Protein AF-A0AA44WJI8-F1 (afdb_monomer_lite)

pLDDT: mean 73.64, std 19.75, range [34.81, 94.0]

Sequence (256 aa):
MGLDDLLGGPYEAASPGTLSLASDDDDANEEEDEEEDSNARPTRATPTKCPMCDLAVDEDLLRTFSKGRPLSISQQIKFCRLHNAKTARATWLAKGYPDIDWEALPSRFAAHDGALRRIVHGDASHYRSVLAGRVSDGRERTLRATERSLAPGYYGPRGLRVMSEHLISRFASALRRRAVEDELVAARGSAVFVSTVLVPELASRLIMEDLAVGADEAHRVLEESVPIGDLLHEEIGDVVVDVGEADDDSDDNVLT

Organism: Verticillium dahliae (NCBI:txid27337)

Secondary structure (DSSP, 8-state):
---------------------------------------------PPPB-TTT--B--HHHHHHHHTTSPPPHHHHHHHHHHHHHHHHHHHHHHHTPPP--TTTHHHHHHHHHHHHHHHHTT---HHHHHHHHHHHT---S-TTTTGGGGS-GGGHHHHHHHHHHHHHHHHHHHHHHHHHH-HHHHHH-HHHHIIIIIHHHHHHHHHHHHHT--HHHHHHHHHHTHHHHHHHS-----------------------

Radius of gyration: 33.34 Å; chains: 1; bounding box: 121×54×89 Å

Foldseek 3Di:
DDDDDDDDDDDDDDYDDDDDDDDDDDDDDDDDDPDPPPPPPPPPPDFDAQPPPRDGFDPVLVCVQCVPHDADPVSSVVSVLVRLLVVLVVVCVVVVFDDDDPVCVLVLLVVCLVVLLVVLVPDDDPLVVVLVVVVVVVPDPPCPPCLLQLALFQQEPVLLVVQLVSCCVSCVVSLVVCCVVPPSCVVPHSSCCCSRPVSNVSSLVVQCVRVVDDSVVSNVNRRVRHSSNNSNNPPPPPPPPPPPDDPPPPPDDDDD

Structure (mmCIF, N/CA/C/O backbone):
data_AF-A0AA44WJI8-F1
#
_entry.id   AF-A0AA44WJI8-F1
#
loop_
_atom_site.group_PDB
_atom_site.id
_atom_site.type_symbol
_atom_site.label_atom_id
_atom_site.label_alt_id
_atom_site.label_comp_id
_atom_site.label_asym_id
_atom_site.label_entity_id
_atom_site.label_seq_id
_atom_site.pdbx_PDB_ins_code
_atom_site.Cartn_x
_atom_site.Cartn_y
_atom_site.Cartn_z
_atom_site.occupancy
_atom_site.B_iso_or_equiv
_atom_site.auth_seq_id
_atom_site.auth_comp_id
_atom_site.auth_asym_id
_atom_site.auth_atom_id
_atom_site.pdbx_PDB_model_num
ATOM 1 N N . MET A 1 1 ? -42.948 29.291 -38.916 1.00 41.91 1 MET A N 1
ATOM 2 C CA . MET A 1 1 ? -43.757 28.357 -38.104 1.00 41.91 1 MET A CA 1
ATOM 3 C C . MET A 1 1 ? -42.808 27.692 -37.119 1.00 41.91 1 MET A C 1
ATOM 5 O O . MET A 1 1 ? -41.916 27.009 -37.588 1.00 41.91 1 MET A O 1
ATOM 9 N N . GLY A 1 2 ? -42.855 27.874 -35.809 1.00 42.88 2 GLY A N 1
ATOM 10 C CA . GLY A 1 2 ? -43.477 28.899 -34.979 1.00 42.88 2 GLY A CA 1
ATOM 11 C C . GLY A 1 2 ? -42.399 29.419 -34.023 1.00 42.88 2 GLY A C 1
ATOM 12 O O . GLY A 1 2 ? -41.517 28.665 -33.616 1.00 42.88 2 GLY A O 1
ATOM 13 N N . LEU A 1 3 ? -42.445 30.722 -33.789 1.00 37.97 3 LEU A N 1
ATOM 14 C CA . LEU A 1 3 ? -41.696 31.438 -32.772 1.00 37.97 3 LEU A CA 1
ATOM 15 C C . LEU A 1 3 ? -42.549 31.495 -31.495 1.00 37.97 3 LEU A C 1
ATOM 17 O O . LEU A 1 3 ? -43.764 31.298 -31.570 1.00 37.97 3 LEU A O 1
ATOM 21 N N . ASP A 1 4 ? -41.877 31.865 -30.408 1.00 40.06 4 ASP A N 1
ATOM 22 C CA . ASP A 1 4 ? -42.421 32.584 -29.255 1.00 40.06 4 ASP A CA 1
ATOM 23 C C . ASP A 1 4 ? -43.098 31.746 -28.148 1.00 40.06 4 ASP A C 1
ATOM 25 O O . ASP A 1 4 ? -43.794 30.777 -28.425 1.00 40.06 4 ASP A O 1
ATOM 29 N N . ASP A 1 5 ? -43.014 32.049 -26.851 1.00 41.81 5 ASP A N 1
ATOM 30 C CA . ASP A 1 5 ? -42.286 33.037 -26.039 1.00 41.81 5 ASP A CA 1
ATOM 31 C C . ASP A 1 5 ? -42.866 32.896 -24.596 1.00 41.81 5 ASP A C 1
ATOM 33 O O . ASP A 1 5 ? -43.862 32.196 -24.391 1.00 41.81 5 ASP A O 1
ATOM 37 N N . LEU A 1 6 ? -42.286 33.620 -23.633 1.00 45.72 6 LEU A N 1
ATOM 38 C CA . LEU A 1 6 ? -42.907 34.105 -22.380 1.00 45.72 6 LEU A CA 1
ATOM 39 C C . LEU A 1 6 ? -43.037 33.124 -21.194 1.00 45.72 6 LEU A C 1
ATOM 41 O O . LEU A 1 6 ? -43.803 32.169 -21.205 1.00 45.72 6 LEU A O 1
ATOM 45 N N . LEU A 1 7 ? -42.199 33.257 -20.157 1.00 41.84 7 LEU A N 1
ATOM 46 C CA . LEU A 1 7 ? -42.159 34.289 -19.093 1.00 41.84 7 LEU A CA 1
ATOM 47 C C . LEU A 1 7 ? -43.036 33.930 -17.886 1.00 41.84 7 LEU A C 1
ATOM 49 O O . LEU A 1 7 ? -44.235 33.691 -17.988 1.00 41.84 7 LEU A O 1
ATOM 53 N N . GLY A 1 8 ? -42.389 33.957 -16.719 1.00 35.28 8 GLY A N 1
ATOM 54 C CA . GLY A 1 8 ? -43.034 33.903 -15.417 1.00 35.28 8 GLY A CA 1
ATOM 55 C C . GLY A 1 8 ? -43.805 35.179 -15.075 1.00 35.28 8 GLY A C 1
ATOM 56 O O . GLY A 1 8 ? -43.590 36.246 -15.646 1.00 35.28 8 GLY A O 1
ATOM 57 N N . GLY A 1 9 ? -44.688 35.049 -14.091 1.00 38.09 9 GLY A N 1
ATOM 58 C CA . GLY A 1 9 ? -45.479 36.134 -13.520 1.00 38.09 9 GLY A CA 1
ATOM 59 C C . GLY A 1 9 ? -46.490 35.597 -12.502 1.00 38.09 9 GLY A C 1
ATOM 60 O O . GLY A 1 9 ? -46.817 34.417 -12.563 1.00 38.09 9 GLY A O 1
ATOM 61 N N . PRO A 1 10 ? -46.923 36.410 -11.528 1.00 48.41 10 PRO A N 1
ATOM 62 C CA . PRO A 1 10 ? -46.927 36.036 -10.113 1.00 48.41 10 PRO A CA 1
ATOM 63 C C . PRO A 1 10 ? -48.314 35.669 -9.567 1.00 48.41 10 PRO A C 1
ATOM 65 O O . PRO A 1 10 ? -49.335 36.090 -10.107 1.00 48.41 10 PRO A O 1
ATOM 68 N N . TYR A 1 11 ? -48.346 34.933 -8.450 1.00 42.09 11 TYR A N 1
ATOM 69 C CA . TYR A 1 11 ? -49.555 34.762 -7.645 1.00 42.09 11 TYR A CA 1
ATOM 70 C C . TYR A 1 11 ? -49.491 35.701 -6.429 1.00 42.09 11 TYR A C 1
ATOM 72 O O . TYR A 1 11 ? -48.715 35.501 -5.502 1.00 42.09 11 TYR A O 1
ATOM 80 N N . GLU A 1 12 ? -50.311 36.747 -6.444 1.00 39.09 12 GLU A N 1
ATOM 81 C CA . GLU A 1 12 ? -50.662 37.550 -5.271 1.00 39.09 12 GLU A CA 1
ATOM 82 C C . GLU A 1 12 ? -52.108 38.038 -5.417 1.00 39.09 12 GLU A C 1
ATOM 84 O O . GLU A 1 12 ? -52.486 38.520 -6.483 1.00 39.09 12 GLU A O 1
ATOM 89 N N . ALA A 1 13 ? -52.869 37.889 -4.324 1.00 40.56 13 ALA A N 1
ATOM 90 C CA . ALA A 1 13 ? -54.104 38.577 -3.895 1.00 40.56 13 ALA A CA 1
ATOM 91 C C . ALA A 1 13 ? -55.013 37.535 -3.201 1.00 40.56 13 ALA A C 1
ATOM 93 O O . ALA A 1 13 ? -55.536 36.637 -3.849 1.00 40.56 13 ALA A O 1
ATOM 94 N N . ALA A 1 14 ? -55.046 37.424 -1.870 1.00 35.78 14 ALA A N 1
ATOM 95 C CA . ALA A 1 14 ? -55.605 38.337 -0.862 1.00 35.78 14 ALA A CA 1
ATOM 96 C C . ALA A 1 14 ? -57.152 38.346 -0.779 1.00 35.78 14 ALA A C 1
ATOM 98 O O . ALA A 1 14 ? -57.812 38.985 -1.592 1.00 35.78 14 ALA A O 1
ATOM 99 N N . SER A 1 15 ? -57.641 37.761 0.334 1.00 45.16 15 SER A N 1
ATOM 100 C CA . SER A 1 15 ? -58.778 38.203 1.184 1.00 45.16 15 SER A CA 1
ATOM 101 C C . SER A 1 15 ? -60.226 38.016 0.673 1.00 45.16 15 SER A C 1
ATOM 103 O O . SER A 1 15 ? -60.412 37.852 -0.528 1.00 45.16 15 SER A O 1
ATOM 105 N N . PRO A 1 16 ? -61.291 38.160 1.513 1.00 50.56 16 PRO A N 1
ATOM 106 C CA . PRO A 1 16 ? -61.409 38.174 2.995 1.00 50.56 16 PRO A CA 1
ATOM 107 C C . PRO A 1 16 ? -62.629 37.391 3.584 1.00 50.56 16 PRO A C 1
ATOM 109 O O . PRO A 1 16 ? -63.554 37.021 2.871 1.00 50.56 16 PRO A O 1
ATOM 112 N N . GLY A 1 17 ? -62.698 37.321 4.927 1.00 34.81 17 GLY A N 1
ATOM 113 C CA . GLY A 1 17 ? -63.952 37.287 5.722 1.00 34.81 17 GLY A CA 1
ATOM 114 C C . GLY A 1 17 ? -64.480 35.887 6.086 1.00 34.81 17 GLY A C 1
ATOM 115 O O . GLY A 1 17 ? -64.316 34.961 5.313 1.00 34.81 17 GLY A O 1
ATOM 116 N N . THR A 1 18 ? -65.105 35.611 7.236 1.00 45.50 18 THR A N 1
ATOM 117 C CA . THR A 1 18 ? -65.735 36.440 8.282 1.00 45.50 18 THR A CA 1
ATOM 118 C C . THR A 1 18 ? -65.898 35.643 9.594 1.00 45.50 18 THR A C 1
ATOM 120 O O . THR A 1 18 ? -65.919 34.417 9.591 1.00 45.50 18 THR A O 1
ATOM 123 N N . LEU A 1 19 ? -66.040 36.392 10.692 1.00 41.69 19 LEU A N 1
ATOM 124 C CA . LEU A 1 19 ? -66.260 36.036 12.106 1.00 41.69 19 LEU A CA 1
ATOM 125 C C . LEU A 1 19 ? -67.599 35.331 12.433 1.00 41.69 19 LEU A C 1
ATOM 127 O O . LEU A 1 19 ? -68.602 35.664 11.810 1.00 41.69 19 LEU A O 1
ATOM 131 N N . SER A 1 20 ? -67.623 34.511 13.503 1.00 40.47 20 SER A N 1
ATOM 132 C CA . SER A 1 20 ? -68.633 34.463 14.607 1.00 40.47 20 SER A CA 1
ATOM 133 C C . SER A 1 20 ? -68.201 33.367 15.614 1.00 40.47 20 SER A C 1
ATOM 135 O O . SER A 1 20 ? -67.966 32.247 15.181 1.00 40.47 20 SER A O 1
ATOM 137 N N . LEU A 1 21 ? -67.789 33.606 16.869 1.00 39.75 21 LEU A N 1
ATOM 138 C CA . LEU A 1 21 ? -68.484 33.987 18.121 1.00 39.75 21 LEU A CA 1
ATOM 139 C C . LEU A 1 21 ? -69.555 33.008 18.670 1.00 39.75 21 LEU A C 1
ATOM 141 O O . LEU A 1 21 ? -70.688 33.017 18.205 1.00 39.75 21 LEU A O 1
ATOM 145 N N . ALA A 1 22 ? -69.126 32.307 19.739 1.00 43.12 22 ALA A N 1
ATOM 146 C CA . ALA A 1 22 ? -69.789 31.917 21.001 1.00 43.12 22 ALA A CA 1
ATOM 147 C C . ALA A 1 22 ? -70.963 30.916 21.015 1.00 43.12 22 ALA A C 1
ATOM 149 O O . ALA A 1 22 ? -71.994 31.164 20.401 1.00 43.12 22 ALA A O 1
ATOM 150 N N . SER A 1 23 ? -70.869 29.868 21.850 1.00 42.94 23 SER A N 1
ATOM 151 C CA . SER A 1 23 ? -71.606 29.731 23.134 1.00 42.94 23 SER A CA 1
ATOM 152 C C . SER A 1 23 ? -71.146 28.488 23.921 1.00 42.94 23 SER A C 1
ATOM 154 O O . SER A 1 23 ? -70.809 27.469 23.323 1.00 42.94 23 SER A O 1
ATOM 156 N N . ASP A 1 24 ? -71.107 28.644 25.245 1.00 45.19 24 ASP A N 1
ATOM 157 C CA . ASP A 1 24 ? -70.882 27.648 26.302 1.00 45.19 24 ASP A CA 1
ATOM 158 C C . ASP A 1 24 ? -72.022 26.613 26.410 1.00 45.19 24 ASP A C 1
ATOM 160 O O . ASP A 1 24 ? -73.144 26.925 26.021 1.00 45.19 24 ASP A O 1
ATOM 164 N N . ASP A 1 25 ? -71.738 25.421 26.955 1.00 45.25 25 ASP A N 1
ATOM 165 C CA . ASP A 1 25 ? -72.498 24.799 28.063 1.00 45.25 25 ASP A CA 1
ATOM 166 C C . ASP A 1 25 ? -71.886 23.438 28.481 1.00 45.25 25 ASP A C 1
ATOM 168 O O . ASP A 1 25 ? -71.414 22.654 27.654 1.00 45.25 25 ASP A O 1
ATOM 172 N N . ASP A 1 26 ? -71.877 23.224 29.798 1.00 45.09 26 ASP A N 1
ATOM 173 C CA . ASP A 1 26 ? -71.344 22.105 30.586 1.00 45.09 26 ASP A CA 1
ATOM 174 C C . ASP A 1 26 ? -71.957 20.722 30.269 1.00 45.09 26 ASP A C 1
ATOM 176 O O . ASP A 1 26 ? -73.164 20.625 30.067 1.00 45.09 26 ASP A O 1
ATOM 180 N N . ASP A 1 27 ? -71.170 19.640 30.385 1.00 42.38 27 ASP A N 1
ATOM 181 C CA . ASP A 1 27 ? -71.578 18.471 31.191 1.00 42.38 27 ASP A CA 1
ATOM 182 C C . ASP A 1 27 ? -70.380 17.568 31.540 1.00 42.38 27 ASP A C 1
ATOM 184 O O . ASP A 1 27 ? -69.521 17.274 30.704 1.00 42.38 27 ASP A O 1
ATOM 188 N N . ALA A 1 28 ? -70.328 17.140 32.797 1.00 47.41 28 ALA A N 1
ATOM 189 C CA . ALA A 1 28 ? -69.316 16.257 33.351 1.00 47.41 28 ALA A CA 1
ATOM 190 C C . ALA A 1 28 ? -69.821 14.810 33.316 1.00 47.41 28 ALA A C 1
ATOM 192 O O . ALA A 1 28 ? -70.893 14.524 33.842 1.00 47.41 28 ALA A O 1
ATOM 193 N N . ASN A 1 29 ? -69.022 13.882 32.786 1.00 40.16 29 ASN A N 1
ATOM 194 C CA . ASN A 1 29 ? -69.150 12.473 33.149 1.00 40.16 29 ASN A CA 1
ATOM 195 C C . ASN A 1 29 ? -67.772 11.796 33.151 1.00 40.16 29 ASN A C 1
ATOM 197 O O . ASN A 1 29 ? -67.071 11.781 32.140 1.00 40.16 29 ASN A O 1
ATOM 201 N N . GLU A 1 30 ? -67.392 11.293 34.323 1.00 48.09 30 GLU A N 1
ATOM 202 C CA . GLU A 1 30 ? -66.261 10.397 34.551 1.00 48.09 30 GLU A CA 1
ATOM 203 C C . GLU A 1 30 ? -66.660 8.996 34.080 1.00 48.09 30 GLU A C 1
ATOM 205 O O . GLU A 1 30 ? -67.549 8.403 34.683 1.00 48.09 30 GLU A O 1
ATOM 210 N N . GLU A 1 31 ? -65.996 8.449 33.061 1.00 43.81 31 GLU A N 1
ATOM 211 C CA . GLU A 1 31 ? -65.905 6.997 32.875 1.00 43.81 31 GLU A CA 1
ATOM 212 C C . GLU A 1 31 ? -64.465 6.630 32.489 1.00 43.81 31 GLU A C 1
ATOM 214 O O . GLU A 1 31 ? -63.848 7.224 31.602 1.00 43.81 31 GLU A O 1
ATOM 219 N N . GLU A 1 32 ? -63.918 5.714 33.283 1.00 48.47 32 GLU A N 1
ATOM 220 C CA . GLU A 1 32 ? -62.608 5.093 33.175 1.00 48.47 32 GLU A CA 1
ATOM 221 C C . GLU A 1 32 ? -62.576 4.180 31.946 1.00 48.47 32 GLU A C 1
ATOM 223 O O . GLU A 1 32 ? -63.368 3.248 31.875 1.00 48.47 32 GLU A O 1
ATOM 228 N N . ASP A 1 33 ? -61.621 4.386 31.039 1.00 35.88 33 ASP A N 1
ATOM 229 C CA . ASP A 1 33 ? -61.232 3.368 30.062 1.00 35.88 33 ASP A CA 1
ATOM 230 C C . ASP A 1 33 ? -59.703 3.226 30.075 1.00 35.88 33 ASP A C 1
ATOM 232 O O . ASP A 1 33 ? -58.943 4.069 29.586 1.00 35.88 33 ASP A O 1
ATOM 236 N N . GLU A 1 34 ? -59.255 2.141 30.708 1.00 47.78 34 GLU A N 1
ATOM 237 C CA . GLU A 1 34 ? -57.904 1.595 30.616 1.00 47.78 34 GLU A CA 1
ATOM 238 C C . GLU A 1 34 ? -57.662 1.083 29.186 1.00 47.78 34 GLU A C 1
ATOM 240 O O . GLU A 1 34 ? -57.830 -0.096 28.884 1.00 47.78 34 GLU A O 1
ATOM 245 N N . GLU A 1 35 ? -57.251 1.968 28.284 1.00 40.47 35 GLU A N 1
ATOM 246 C CA . GLU A 1 35 ? -56.750 1.574 26.967 1.00 40.47 35 GLU A CA 1
ATOM 247 C C . GLU A 1 35 ? -55.222 1.414 27.054 1.00 40.47 35 GLU A C 1
ATOM 249 O O . GLU A 1 35 ? -54.455 2.383 27.019 1.00 40.47 35 GLU A O 1
ATOM 254 N N . GLU A 1 36 ? -54.768 0.163 27.203 1.00 46.72 36 GLU A N 1
ATOM 255 C CA . GLU A 1 36 ? -53.386 -0.252 26.952 1.00 46.72 36 GLU A CA 1
ATOM 256 C C . GLU A 1 36 ? -53.004 0.105 25.503 1.00 46.72 36 GLU A C 1
ATOM 258 O O . GLU A 1 36 ? -53.155 -0.698 24.576 1.00 46.72 36 GLU A O 1
ATOM 263 N N . ASP A 1 37 ? -52.468 1.313 25.295 1.00 35.91 37 ASP A N 1
ATOM 264 C CA . ASP A 1 37 ? -51.863 1.708 24.022 1.00 35.91 37 ASP A CA 1
ATOM 265 C C . ASP A 1 37 ? -50.538 0.956 23.828 1.00 35.91 37 ASP A C 1
ATOM 267 O O . ASP A 1 37 ? -49.426 1.429 24.076 1.00 35.91 37 ASP A O 1
ATOM 271 N N . SER A 1 38 ? -50.689 -0.282 23.370 1.00 44.41 38 SER A N 1
ATOM 272 C CA . SER A 1 38 ? -49.647 -1.186 22.896 1.00 44.41 38 SER A CA 1
ATOM 273 C C . SER A 1 38 ? -49.067 -0.764 21.541 1.00 44.41 38 SER A C 1
ATOM 275 O O . SER A 1 38 ? -48.482 -1.581 20.827 1.00 44.41 38 SER A O 1
ATOM 277 N N . ASN A 1 39 ? -49.144 0.518 21.178 1.00 46.19 39 ASN A N 1
ATOM 278 C CA . ASN A 1 39 ? -48.521 1.048 19.976 1.00 46.19 39 ASN A CA 1
ATOM 279 C C . ASN A 1 39 ? -47.175 1.716 20.289 1.00 46.19 39 ASN A C 1
ATOM 281 O O . ASN A 1 39 ? -46.916 2.880 19.968 1.00 46.19 39 ASN A O 1
ATOM 285 N N . ALA A 1 40 ? -46.260 0.932 20.870 1.00 45.62 40 ALA A N 1
ATOM 286 C CA . ALA A 1 40 ? -44.839 1.250 20.871 1.00 45.62 40 ALA A CA 1
ATOM 287 C C . ALA A 1 40 ? -44.321 1.199 19.425 1.00 45.62 40 ALA A C 1
ATOM 289 O O . ALA A 1 40 ? -43.726 0.221 18.967 1.00 45.62 40 ALA A O 1
ATOM 290 N N . ARG A 1 41 ? -44.551 2.290 18.687 1.00 49.78 41 ARG A N 1
ATOM 291 C CA . ARG A 1 41 ? -43.824 2.633 17.467 1.00 49.78 41 ARG A CA 1
ATOM 292 C C . ARG A 1 41 ? -42.346 2.372 17.760 1.00 49.78 41 ARG A C 1
ATOM 294 O O . ARG A 1 41 ? -41.854 2.959 18.725 1.00 49.78 41 ARG A O 1
ATOM 301 N N . PRO A 1 42 ? -41.631 1.531 16.986 1.00 51.25 42 PRO A N 1
ATOM 302 C CA . PRO A 1 42 ? -40.230 1.269 17.258 1.00 51.25 42 PRO A CA 1
ATOM 303 C C . PRO A 1 42 ? -39.525 2.618 17.197 1.00 51.25 42 PRO A C 1
ATOM 305 O O . PRO A 1 42 ? -39.428 3.245 16.135 1.00 51.25 42 PRO A O 1
ATOM 308 N N . THR A 1 43 ? -39.122 3.116 18.363 1.00 51.91 43 THR A N 1
ATOM 309 C CA . THR A 1 43 ? -38.280 4.291 18.474 1.00 51.91 43 THR A CA 1
ATOM 310 C C . THR A 1 43 ? -37.060 3.949 17.643 1.00 51.91 43 THR A C 1
ATOM 312 O O . THR A 1 43 ? -36.343 2.994 17.932 1.00 51.91 43 THR A O 1
ATOM 315 N N . ARG A 1 44 ? -36.881 4.654 16.518 1.00 55.12 44 ARG A N 1
ATOM 316 C CA . ARG A 1 44 ? -35.654 4.576 15.725 1.00 55.12 44 ARG A CA 1
ATOM 317 C C . ARG A 1 44 ? -34.532 4.958 16.680 1.00 55.12 44 ARG A C 1
ATOM 319 O O . ARG A 1 44 ? -34.312 6.147 16.894 1.00 55.12 44 ARG A O 1
ATOM 326 N N . ALA A 1 45 ? -33.899 3.957 17.292 1.00 59.81 45 ALA A N 1
ATOM 327 C CA . ALA A 1 45 ? -32.751 4.142 18.153 1.00 59.81 45 ALA A CA 1
ATOM 328 C C . ALA A 1 45 ? -31.745 4.949 17.339 1.00 59.81 45 ALA A C 1
ATOM 330 O O . ALA A 1 45 ? -31.324 4.535 16.252 1.00 59.81 45 ALA A O 1
ATOM 331 N N . THR A 1 46 ? -31.469 6.168 17.788 1.00 65.75 46 THR A N 1
ATOM 332 C CA . THR A 1 46 ? -30.454 6.989 17.151 1.00 65.75 46 THR A CA 1
ATOM 333 C C . THR A 1 46 ? -29.138 6.234 17.300 1.00 65.75 46 THR A C 1
ATOM 335 O O . THR A 1 46 ? -28.809 5.818 18.411 1.00 65.75 46 THR A O 1
ATOM 338 N N . PRO A 1 47 ? -28.394 5.992 16.206 1.00 74.31 47 PRO A N 1
ATOM 339 C CA . PRO A 1 47 ? -27.154 5.245 16.306 1.00 74.31 47 PRO A CA 1
ATOM 340 C C . PRO A 1 47 ? -26.217 5.998 17.247 1.00 74.31 47 PRO A C 1
ATOM 342 O O . PRO A 1 47 ? -25.949 7.186 17.039 1.00 74.31 47 PRO A O 1
ATOM 345 N N . THR A 1 48 ? -25.751 5.322 18.295 1.00 84.25 48 THR A N 1
ATOM 346 C CA . THR A 1 48 ? -24.763 5.875 19.217 1.00 84.25 48 THR A CA 1
ATOM 347 C C . THR A 1 48 ? -23.519 6.255 18.420 1.00 84.25 48 THR A C 1
ATOM 349 O O . THR A 1 48 ? -23.038 5.472 17.602 1.00 84.25 48 THR A O 1
ATOM 352 N N . LYS A 1 49 ? -23.011 7.476 18.610 1.00 88.94 49 LYS A N 1
ATOM 353 C CA . LYS A 1 49 ? -21.874 8.004 17.844 1.00 88.94 49 LYS A CA 1
ATOM 354 C C . LYS A 1 49 ? -20.604 8.034 18.680 1.00 88.94 49 LYS A C 1
ATOM 356 O O . LYS A 1 49 ? -20.646 8.254 19.890 1.00 88.94 49 LYS A O 1
ATOM 361 N N . CYS A 1 50 ? -19.464 7.843 18.026 1.00 87.25 50 CYS A N 1
ATOM 362 C CA . CYS A 1 50 ? -18.170 8.065 18.647 1.00 87.25 50 CYS A CA 1
ATOM 363 C C . CYS A 1 50 ? -17.961 9.565 18.919 1.00 87.25 50 CYS A C 1
ATOM 365 O O . CYS A 1 50 ? -18.076 10.352 17.985 1.00 87.25 50 CYS A O 1
ATOM 367 N N . PRO A 1 51 ? -17.542 9.973 20.130 1.00 84.38 51 PRO A N 1
ATOM 368 C CA . PRO A 1 51 ? -17.296 11.382 20.452 1.00 84.38 51 PRO A CA 1
ATOM 369 C C . PRO A 1 51 ? -16.075 12.004 19.742 1.00 84.38 51 PRO A C 1
ATOM 371 O O . PRO A 1 51 ? -15.850 13.198 19.886 1.00 84.38 51 PRO A O 1
ATOM 374 N N . MET A 1 52 ? -15.268 11.213 19.017 1.00 85.69 52 MET A N 1
ATOM 375 C CA . MET A 1 52 ? -14.069 11.700 18.310 1.00 85.69 52 MET A CA 1
ATOM 376 C C . MET A 1 52 ? -14.231 11.803 16.795 1.00 85.69 52 MET A C 1
ATOM 378 O O . MET A 1 52 ? -13.652 12.698 16.191 1.00 85.69 52 MET A O 1
ATOM 382 N N . CYS A 1 53 ? -14.914 10.844 16.168 1.00 86.62 53 CYS A N 1
ATOM 383 C CA . CYS A 1 53 ? -15.025 10.750 14.707 1.00 86.62 53 CYS A CA 1
ATOM 384 C C . CYS A 1 53 ? -16.472 10.765 14.206 1.00 86.62 53 CYS A C 1
ATOM 386 O O . CYS A 1 53 ? -16.693 10.623 13.008 1.00 86.62 53 CYS A O 1
ATOM 388 N N . ASP A 1 54 ? -17.450 10.868 15.113 1.00 84.75 54 ASP A N 1
ATOM 389 C CA . ASP A 1 54 ? -18.889 10.894 14.826 1.00 84.75 54 ASP A CA 1
ATOM 390 C C . ASP A 1 54 ? -19.446 9.675 14.067 1.00 84.75 54 ASP A C 1
ATOM 392 O O . ASP A 1 54 ? -20.618 9.660 13.676 1.00 84.75 54 ASP A O 1
ATOM 396 N N . LEU A 1 55 ? -18.642 8.618 13.903 1.00 86.31 55 LEU A N 1
ATOM 397 C CA . LEU A 1 55 ? -19.065 7.355 13.303 1.00 86.31 55 LEU A CA 1
ATOM 398 C C . LEU A 1 55 ? -19.984 6.577 14.246 1.00 86.31 55 LEU A C 1
ATOM 400 O O . LEU A 1 55 ? -19.859 6.661 15.471 1.00 86.31 55 LEU A O 1
ATOM 404 N N . ALA A 1 56 ? -20.898 5.801 13.662 1.00 86.12 56 ALA A N 1
ATOM 405 C CA . ALA A 1 56 ? -21.777 4.915 14.412 1.00 86.12 56 ALA A CA 1
ATOM 406 C C . ALA A 1 56 ? -20.959 3.837 15.137 1.00 86.12 56 ALA A C 1
ATOM 408 O O . ALA A 1 56 ? -20.092 3.191 14.546 1.00 86.12 56 ALA A O 1
ATOM 409 N N . VAL A 1 57 ? -21.252 3.644 16.419 1.00 87.44 57 VAL A N 1
ATOM 410 C CA . VAL A 1 57 ? -20.613 2.656 17.283 1.00 87.44 57 VAL A CA 1
ATOM 411 C C . VAL A 1 57 ? -21.657 1.814 17.994 1.00 87.44 57 VAL A C 1
ATOM 413 O O . VAL A 1 57 ? -22.792 2.226 18.210 1.00 87.44 57 VAL A O 1
ATOM 416 N N . ASP A 1 58 ? -21.228 0.621 18.374 1.00 85.31 58 ASP A N 1
ATOM 417 C CA . ASP A 1 58 ? -21.965 -0.275 19.251 1.00 85.31 58 ASP A CA 1
ATOM 418 C C . ASP A 1 58 ? -22.148 0.384 20.636 1.00 85.31 58 ASP A C 1
ATOM 420 O O . ASP A 1 58 ? -21.170 0.757 21.298 1.00 85.31 58 ASP A O 1
ATOM 424 N N . GLU A 1 59 ? -23.406 0.567 21.048 1.00 83.31 59 GLU A N 1
ATOM 425 C CA . GLU A 1 59 ? -23.771 1.218 22.309 1.00 83.31 59 GLU A CA 1
ATOM 426 C C . GLU A 1 59 ? -23.222 0.456 23.522 1.00 83.31 59 GLU A C 1
ATOM 428 O O . GLU A 1 59 ? -22.708 1.068 24.465 1.00 83.31 59 GLU A O 1
ATOM 433 N N . ASP A 1 60 ? -23.252 -0.878 23.482 1.00 84.38 60 ASP A N 1
ATOM 434 C CA . ASP A 1 60 ? -22.737 -1.723 24.556 1.00 84.38 60 ASP A CA 1
ATOM 435 C C . ASP A 1 60 ? -21.218 -1.586 24.672 1.00 84.38 60 ASP A C 1
ATOM 437 O O . ASP A 1 60 ? -20.677 -1.545 25.784 1.00 84.38 60 ASP A O 1
ATOM 441 N N . LEU A 1 61 ? -20.519 -1.441 23.543 1.00 84.12 61 LEU A N 1
ATOM 442 C CA . LEU A 1 61 ? -19.077 -1.201 23.526 1.00 84.12 61 LEU A CA 1
ATOM 443 C C . LEU A 1 61 ? -18.726 0.150 24.166 1.00 84.12 61 LEU A C 1
ATOM 445 O O . LEU A 1 61 ? -17.805 0.218 24.987 1.00 84.12 61 LEU A O 1
ATOM 449 N N . LEU A 1 62 ? -19.463 1.217 23.834 1.00 84.88 62 LEU A N 1
ATOM 450 C CA . LEU A 1 62 ? -19.252 2.544 24.421 1.00 84.88 62 LEU A CA 1
ATOM 451 C C . LEU A 1 62 ? -19.584 2.560 25.919 1.00 84.88 62 LEU A C 1
ATOM 453 O O . LEU A 1 62 ? -18.811 3.095 26.721 1.00 84.88 62 LEU A O 1
ATOM 457 N N . ARG A 1 63 ? -20.704 1.949 26.321 1.00 84.75 63 ARG A N 1
ATOM 458 C CA . ARG A 1 63 ? -21.125 1.854 27.727 1.00 84.75 63 ARG A CA 1
ATOM 459 C C . ARG A 1 63 ? -20.114 1.071 28.566 1.00 84.75 63 ARG A C 1
ATOM 461 O O . ARG A 1 63 ? -19.722 1.521 29.643 1.00 84.75 63 ARG A O 1
ATOM 468 N N . THR A 1 64 ? -19.638 -0.061 28.052 1.00 85.62 64 THR A N 1
ATOM 469 C CA . THR A 1 64 ? -18.640 -0.902 28.730 1.00 85.62 64 THR A CA 1
ATOM 470 C C . THR A 1 64 ? -17.305 -0.175 28.882 1.00 85.62 64 THR A C 1
ATOM 472 O O . THR A 1 64 ? -16.684 -0.227 29.944 1.00 85.62 64 THR A O 1
ATOM 475 N N . PHE A 1 65 ? -16.872 0.551 27.847 1.00 84.56 65 PHE A N 1
ATOM 476 C CA . PHE A 1 65 ? -15.611 1.289 27.873 1.00 84.56 65 PHE A CA 1
ATOM 477 C C . PHE A 1 65 ? -15.661 2.512 28.805 1.00 84.56 65 PHE A C 1
ATOM 479 O O . PHE A 1 65 ? -14.717 2.764 29.555 1.00 84.56 65 PHE A O 1
ATOM 486 N N . SER A 1 66 ? -16.772 3.254 28.788 1.00 83.75 66 SER A N 1
ATOM 487 C CA . SER A 1 66 ? -16.996 4.436 29.635 1.00 83.75 66 SER A CA 1
ATOM 488 C C . SER A 1 66 ? -17.270 4.106 31.099 1.00 83.75 66 SER A C 1
ATOM 490 O O . SER A 1 66 ? -17.053 4.959 31.963 1.00 83.75 66 SER A O 1
ATOM 492 N N . LYS A 1 67 ? -17.741 2.887 31.401 1.00 83.44 67 LYS A N 1
ATOM 493 C CA . LYS A 1 67 ? -18.177 2.476 32.747 1.00 83.44 67 LYS A CA 1
ATOM 494 C C . LYS A 1 67 ? -19.160 3.484 33.372 1.00 83.44 67 LYS A C 1
ATOM 496 O O . LYS A 1 67 ? -19.121 3.723 34.578 1.00 83.44 67 LYS A O 1
ATOM 501 N N . GLY A 1 68 ? -19.992 4.123 32.542 1.00 73.81 68 GLY A N 1
ATOM 502 C CA . GLY A 1 68 ? -20.969 5.133 32.966 1.00 73.81 68 GLY A CA 1
ATOM 503 C C . GLY A 1 68 ? -20.393 6.509 33.334 1.00 73.81 68 GLY A C 1
ATOM 504 O O . GLY A 1 68 ? -21.103 7.310 33.934 1.00 73.81 68 GLY A O 1
ATOM 505 N N . ARG A 1 69 ? -19.126 6.806 33.008 1.00 79.12 69 ARG A N 1
ATOM 506 C CA . ARG A 1 69 ? -18.495 8.118 33.250 1.00 79.12 69 ARG A CA 1
ATOM 507 C C . ARG A 1 69 ? -18.192 8.854 31.939 1.00 79.12 69 ARG A C 1
ATOM 509 O O . ARG A 1 69 ? -17.900 8.199 30.938 1.00 79.12 69 ARG A O 1
ATOM 516 N N . PRO A 1 70 ? -18.195 10.202 31.932 1.00 80.31 70 PRO A N 1
ATOM 517 C CA . PRO A 1 70 ? -17.727 10.962 30.779 1.00 80.31 70 PRO A CA 1
ATOM 518 C C . PRO A 1 70 ? -16.252 10.641 30.504 1.00 80.31 70 PRO A C 1
ATOM 520 O O . PRO A 1 70 ? -15.416 10.648 31.409 1.00 80.31 70 PRO A O 1
ATOM 523 N N . LEU A 1 71 ? -15.946 10.331 29.245 1.00 83.25 71 LEU A N 1
ATOM 524 C CA . LEU A 1 71 ? -14.602 9.971 28.802 1.00 83.25 71 LEU A CA 1
ATOM 525 C C . LEU A 1 71 ? -13.723 11.225 28.719 1.00 83.25 71 LEU A C 1
ATOM 527 O O . LEU A 1 71 ? -14.104 12.207 28.080 1.00 83.25 71 LEU A O 1
ATOM 531 N N . SER A 1 72 ? -12.520 11.178 29.293 1.00 88.69 72 SER A N 1
ATOM 532 C CA . SER A 1 72 ? -11.498 12.202 29.042 1.00 88.69 72 SER A CA 1
ATOM 533 C C . SER A 1 72 ? -11.018 12.152 27.587 1.00 88.69 72 SER A C 1
ATOM 535 O O . SER A 1 72 ? -11.145 11.116 26.937 1.00 88.69 72 SER A O 1
ATOM 537 N N . ILE A 1 73 ? -10.404 13.225 27.076 1.00 87.88 73 ILE A N 1
ATOM 538 C CA . ILE A 1 73 ? -9.891 13.282 25.689 1.00 87.88 73 ILE A CA 1
ATOM 539 C C . ILE A 1 73 ? -8.999 12.066 25.373 1.00 87.88 73 ILE A C 1
ATOM 541 O O . ILE A 1 73 ? -9.179 11.398 24.356 1.00 87.88 73 ILE A O 1
ATOM 545 N N . SER A 1 74 ? -8.100 11.689 26.287 1.00 87.44 74 SER A N 1
ATOM 546 C CA . SER A 1 74 ? -7.237 10.511 26.121 1.00 87.44 74 SER A CA 1
ATOM 547 C C . SER A 1 74 ? -8.023 9.197 26.046 1.00 87.44 74 SER A C 1
ATOM 549 O O . SER A 1 74 ? -7.639 8.284 25.315 1.00 87.44 74 SER A O 1
ATOM 551 N N . GLN A 1 75 ? -9.122 9.072 26.794 1.00 86.94 75 GLN A N 1
ATOM 552 C CA . GLN A 1 75 ? -9.994 7.898 26.733 1.00 86.94 75 GLN A CA 1
ATOM 553 C C . GLN A 1 75 ? -10.848 7.892 25.462 1.00 86.94 75 GLN A C 1
ATOM 555 O O . GLN A 1 75 ? -11.036 6.831 24.873 1.00 86.94 75 GLN A O 1
ATOM 560 N N . GLN A 1 76 ? -11.307 9.057 25.005 1.00 88.50 76 GLN A N 1
ATOM 561 C CA . GLN A 1 76 ? -12.025 9.202 23.743 1.00 88.50 76 GLN A CA 1
ATOM 562 C C . GLN A 1 76 ? -11.141 8.784 22.558 1.00 88.50 76 GLN A C 1
ATOM 564 O O . GLN A 1 76 ? -11.588 8.003 21.723 1.00 88.50 76 GLN A O 1
ATOM 569 N N . ILE A 1 77 ? -9.863 9.189 22.527 1.00 88.88 77 ILE A N 1
ATOM 570 C CA . ILE A 1 77 ? -8.887 8.743 21.512 1.00 88.88 77 ILE A CA 1
ATOM 571 C C . ILE A 1 77 ? -8.704 7.218 21.549 1.00 88.88 77 ILE A C 1
ATOM 573 O O . ILE A 1 77 ? -8.722 6.567 20.505 1.00 88.88 77 ILE A O 1
ATOM 577 N N . LYS A 1 78 ? -8.557 6.625 22.742 1.00 88.06 78 LYS A N 1
ATOM 578 C CA . LYS A 1 78 ? -8.408 5.166 22.895 1.00 88.06 78 LYS A CA 1
ATOM 579 C C . LYS A 1 78 ? -9.647 4.408 22.417 1.00 88.06 78 LYS A C 1
ATOM 581 O O . LYS A 1 78 ? -9.514 3.439 21.675 1.00 88.06 78 LYS A O 1
ATOM 586 N N . PHE A 1 79 ? -10.838 4.868 22.795 1.00 89.19 79 PHE A N 1
ATOM 587 C CA . PHE A 1 79 ? -12.098 4.311 22.304 1.00 89.19 79 PHE A CA 1
ATOM 588 C C . PHE A 1 79 ? -12.228 4.469 20.788 1.00 89.19 79 PHE A C 1
ATOM 590 O O . PHE A 1 79 ? -12.683 3.557 20.100 1.00 89.19 79 PHE A O 1
ATOM 597 N N . CYS A 1 80 ? -11.798 5.619 20.259 1.00 88.75 80 CYS A N 1
ATOM 598 C CA . CYS A 1 80 ? -11.799 5.892 18.833 1.00 88.75 80 CYS A CA 1
ATOM 599 C C . CYS A 1 80 ? -10.982 4.840 18.075 1.00 88.75 80 CYS A C 1
ATOM 601 O O . CYS A 1 80 ? -11.503 4.174 17.187 1.00 88.75 80 CYS A O 1
ATOM 603 N N . ARG A 1 81 ? -9.735 4.607 18.490 1.00 87.25 81 ARG A N 1
ATOM 604 C CA . ARG A 1 81 ? -8.876 3.576 17.889 1.00 87.25 81 ARG A CA 1
ATOM 605 C C . ARG A 1 81 ? -9.475 2.177 18.010 1.00 87.25 81 ARG A C 1
ATOM 607 O O . ARG A 1 81 ? -9.501 1.438 17.034 1.00 87.25 81 ARG A O 1
ATOM 614 N N . LEU A 1 82 ? -10.008 1.834 19.183 1.00 88.56 82 LEU A N 1
ATOM 615 C CA . LEU A 1 82 ? -10.562 0.506 19.440 1.00 88.56 82 LEU A CA 1
ATOM 616 C C . LEU A 1 82 ? -11.773 0.194 18.554 1.00 88.56 82 LEU A C 1
ATOM 618 O O . LEU A 1 82 ? -11.821 -0.879 17.951 1.00 88.56 82 LEU A O 1
ATOM 622 N N . HIS A 1 83 ? -12.752 1.102 18.459 1.00 88.81 83 HIS A N 1
ATOM 623 C CA . HIS A 1 83 ? -13.921 0.835 17.619 1.00 88.81 83 HIS A CA 1
ATOM 624 C C . HIS A 1 83 ? -13.551 0.865 16.132 1.00 88.81 83 HIS A C 1
ATOM 626 O O . HIS A 1 83 ? -14.049 0.026 15.393 1.00 88.81 83 HIS A O 1
ATOM 632 N N . ASN A 1 84 ? -12.642 1.751 15.702 1.00 89.06 84 ASN A N 1
ATOM 633 C CA . ASN A 1 84 ? -12.162 1.764 14.319 1.00 89.06 84 ASN A CA 1
ATOM 634 C C . ASN A 1 84 ? -11.455 0.452 13.962 1.00 89.06 84 ASN A C 1
ATOM 636 O O . ASN A 1 84 ? -11.749 -0.112 12.916 1.00 89.06 84 ASN A O 1
ATOM 640 N N . ALA A 1 85 ? -10.618 -0.100 14.847 1.00 87.31 85 ALA A N 1
ATOM 641 C CA . ALA A 1 85 ? -10.000 -1.410 14.641 1.00 87.31 85 ALA A CA 1
ATOM 642 C C . ALA A 1 85 ? -11.045 -2.542 14.567 1.00 87.31 85 ALA A C 1
ATOM 644 O O . ALA A 1 85 ? -10.951 -3.424 13.712 1.00 87.31 85 ALA A O 1
ATOM 645 N N . LYS A 1 86 ? -12.082 -2.510 15.420 1.00 88.44 86 LYS A N 1
ATOM 646 C CA . LYS A 1 86 ? -13.184 -3.492 15.387 1.00 88.44 86 LYS A CA 1
ATOM 647 C C . LYS A 1 86 ? -13.979 -3.398 14.080 1.00 88.44 86 LYS A C 1
ATOM 649 O O . LYS A 1 86 ? -14.223 -4.422 13.447 1.00 88.44 86 LYS A O 1
ATOM 654 N N . THR A 1 87 ? -14.344 -2.187 13.664 1.00 89.44 87 THR A N 1
ATOM 655 C CA . THR A 1 87 ? -15.048 -1.926 12.403 1.00 89.44 87 THR A CA 1
ATOM 656 C C . THR A 1 87 ? -14.191 -2.331 11.208 1.00 89.44 87 THR A C 1
ATOM 658 O O . THR A 1 87 ? -14.678 -3.036 10.332 1.00 89.44 87 THR A O 1
ATOM 661 N N . ALA A 1 88 ? -12.903 -1.980 11.197 1.00 88.88 88 ALA A N 1
ATOM 662 C CA . ALA A 1 88 ? -11.967 -2.373 10.149 1.00 88.88 88 ALA A CA 1
ATOM 663 C C . ALA A 1 88 ? -11.863 -3.899 10.032 1.00 88.88 88 ALA A C 1
ATOM 665 O O . ALA A 1 88 ? -11.947 -4.428 8.928 1.00 88.88 88 ALA A O 1
ATOM 666 N N . ARG A 1 89 ? -11.777 -4.623 11.157 1.00 89.00 89 ARG A N 1
ATOM 667 C CA . ARG A 1 89 ? -11.754 -6.094 11.168 1.00 89.00 89 ARG A CA 1
ATOM 668 C C . ARG A 1 89 ? -13.071 -6.713 10.694 1.00 89.00 89 ARG A C 1
ATOM 670 O O . ARG A 1 89 ? -13.052 -7.727 10.003 1.00 89.00 89 ARG A O 1
ATOM 677 N N . ALA A 1 90 ? -14.211 -6.120 11.039 1.00 89.50 90 ALA A N 1
ATOM 678 C CA . ALA A 1 90 ? -15.504 -6.570 10.528 1.00 89.50 90 ALA A CA 1
ATOM 679 C C . ALA A 1 90 ? -15.593 -6.379 9.005 1.00 89.50 90 ALA A C 1
ATOM 681 O O . ALA A 1 90 ? -15.980 -7.303 8.292 1.00 89.50 90 ALA A O 1
ATOM 682 N N . THR A 1 91 ? -15.160 -5.220 8.501 1.00 89.12 91 THR A N 1
ATOM 683 C CA . THR A 1 91 ? -15.088 -4.941 7.061 1.00 89.12 91 THR A CA 1
ATOM 684 C C . THR A 1 91 ? -14.100 -5.867 6.352 1.00 89.12 91 THR A C 1
ATOM 686 O O . THR A 1 91 ? -14.410 -6.342 5.266 1.00 89.12 91 THR A O 1
ATOM 689 N N . TRP A 1 92 ? -12.955 -6.182 6.970 1.00 91.00 92 TRP A N 1
ATOM 690 C CA . TRP A 1 92 ? -11.969 -7.141 6.456 1.00 91.00 92 TRP A CA 1
ATOM 691 C C . TRP A 1 92 ? -12.597 -8.506 6.179 1.00 91.00 92 TRP A C 1
ATOM 693 O O . TRP A 1 92 ? -12.489 -9.040 5.077 1.00 91.00 92 TRP A O 1
ATOM 703 N N . LEU A 1 93 ? -13.313 -9.038 7.173 1.00 90.88 93 LEU A N 1
ATOM 704 C CA . LEU A 1 93 ? -14.008 -10.318 7.067 1.00 90.88 93 LEU A CA 1
ATOM 705 C C . LEU A 1 93 ? -15.146 -10.259 6.041 1.00 90.88 93 LEU A C 1
ATOM 707 O O . LEU A 1 93 ? -15.297 -11.183 5.249 1.00 90.88 93 LEU A O 1
ATOM 711 N N . ALA A 1 94 ? -15.917 -9.169 6.017 1.00 91.31 94 ALA A N 1
ATOM 712 C CA . ALA A 1 94 ? -17.020 -8.991 5.072 1.00 91.31 94 ALA A CA 1
ATOM 713 C C . ALA A 1 94 ? -16.549 -8.877 3.611 1.00 91.31 94 ALA A C 1
ATOM 715 O O . ALA A 1 94 ? -17.232 -9.355 2.709 1.00 91.31 94 ALA A O 1
ATOM 716 N N . LYS A 1 95 ? -15.386 -8.257 3.377 1.00 88.19 95 LYS A N 1
ATOM 717 C CA . LYS A 1 95 ? -14.750 -8.142 2.055 1.00 88.19 95 LYS A CA 1
ATOM 718 C C . LYS A 1 95 ? -14.003 -9.416 1.638 1.00 88.19 95 LYS A C 1
ATOM 720 O O . LYS A 1 95 ? -13.612 -9.519 0.481 1.00 88.19 95 LYS A O 1
ATOM 725 N N . GLY A 1 96 ? -13.823 -10.377 2.547 1.00 88.62 96 GLY A N 1
ATOM 726 C CA . GLY A 1 96 ? -13.151 -11.644 2.261 1.00 88.62 96 GLY A CA 1
ATOM 727 C C . GLY A 1 96 ? -11.644 -11.510 2.044 1.00 88.62 96 GLY A C 1
ATOM 728 O O . GLY A 1 96 ? -11.066 -12.317 1.322 1.00 88.62 96 GLY A O 1
ATOM 729 N N . TYR A 1 97 ? -11.005 -10.496 2.635 1.00 90.69 97 TYR A N 1
ATOM 730 C CA . TYR A 1 97 ? -9.555 -10.334 2.526 1.00 90.69 97 TYR A CA 1
ATOM 731 C C . TYR A 1 97 ? -8.831 -11.472 3.271 1.00 90.69 97 TYR A C 1
ATOM 733 O O . TYR A 1 97 ? -9.238 -11.828 4.385 1.00 90.69 97 TYR A O 1
ATOM 741 N N . PRO A 1 98 ? -7.778 -12.069 2.681 1.00 89.56 98 PRO A N 1
ATOM 742 C CA . PRO A 1 98 ? -7.080 -13.197 3.291 1.00 89.56 98 PRO A CA 1
ATOM 743 C C . PRO A 1 98 ? -6.293 -12.766 4.527 1.00 89.56 98 PRO A C 1
ATOM 745 O O . PRO A 1 98 ? -5.990 -11.590 4.700 1.00 89.56 98 PRO A O 1
ATOM 748 N N . ASP A 1 99 ? -5.925 -13.718 5.381 1.00 87.44 99 ASP A N 1
ATOM 749 C CA . ASP A 1 99 ? -4.948 -13.442 6.435 1.00 87.44 99 ASP A CA 1
ATOM 750 C C . ASP A 1 99 ? -3.542 -13.329 5.828 1.00 87.44 99 ASP A C 1
ATOM 752 O O . ASP A 1 99 ? -3.169 -14.112 4.948 1.00 87.44 99 ASP A O 1
ATOM 756 N N . ILE A 1 100 ? -2.771 -12.335 6.265 1.00 88.75 100 ILE A N 1
ATOM 757 C CA . ILE A 1 100 ? -1.473 -12.021 5.662 1.00 88.75 100 ILE A CA 1
ATOM 758 C C . ILE A 1 100 ? -0.368 -12.695 6.462 1.00 88.75 100 ILE A C 1
ATOM 760 O O . ILE A 1 100 ? -0.008 -12.257 7.556 1.00 88.75 100 ILE A O 1
ATOM 764 N N . ASP A 1 101 ? 0.238 -13.712 5.859 1.00 89.62 101 ASP A N 1
ATOM 765 C CA . ASP A 1 101 ? 1.483 -14.286 6.356 1.00 89.62 101 ASP A CA 1
ATOM 766 C C . ASP A 1 101 ? 2.663 -13.367 6.008 1.00 89.62 101 ASP A C 1
ATOM 768 O O . ASP A 1 101 ? 3.214 -13.402 4.905 1.00 89.62 101 ASP A O 1
ATOM 772 N N . TRP A 1 102 ? 3.046 -12.527 6.969 1.00 88.38 102 TRP A N 1
ATOM 773 C CA . TRP A 1 102 ? 4.150 -11.578 6.838 1.00 88.38 102 TRP A CA 1
ATOM 774 C C . TRP A 1 102 ? 5.527 -12.234 6.693 1.00 88.38 102 TRP A C 1
ATOM 776 O O . TRP A 1 102 ? 6.428 -11.595 6.150 1.00 88.38 102 TRP A O 1
ATOM 786 N N . GLU A 1 103 ? 5.709 -13.468 7.169 1.00 87.44 103 GLU A N 1
ATOM 787 C CA . GLU A 1 103 ? 6.984 -14.191 7.079 1.00 87.44 103 GLU A CA 1
ATOM 788 C C . GLU A 1 103 ? 7.158 -14.819 5.693 1.00 87.44 103 GLU A C 1
ATOM 790 O O . GLU A 1 103 ? 8.248 -14.779 5.119 1.00 87.44 103 GLU A O 1
ATOM 795 N N . ALA A 1 104 ? 6.072 -15.335 5.110 1.00 87.38 104 ALA A N 1
ATOM 796 C CA . ALA A 1 104 ? 6.075 -15.885 3.755 1.00 87.38 104 ALA A CA 1
ATOM 797 C C . ALA A 1 104 ? 5.966 -14.812 2.655 1.00 87.38 104 ALA A C 1
ATOM 799 O O . ALA A 1 104 ? 6.301 -15.078 1.493 1.00 87.38 104 ALA A O 1
ATOM 800 N N . LEU A 1 105 ? 5.527 -13.596 2.996 1.00 88.44 105 LEU A N 1
ATOM 801 C CA . LEU A 1 105 ? 5.268 -12.512 2.046 1.00 88.44 105 LEU A CA 1
ATOM 802 C C . LEU A 1 105 ? 6.460 -12.184 1.113 1.00 88.44 105 LEU A C 1
ATOM 804 O O . LEU A 1 105 ? 6.235 -12.071 -0.096 1.00 88.44 105 LEU A O 1
ATOM 808 N N . PRO A 1 106 ? 7.727 -12.123 1.580 1.00 89.00 106 PRO A N 1
ATOM 809 C CA . PRO A 1 106 ? 8.876 -11.883 0.700 1.00 89.00 106 PRO A CA 1
ATOM 810 C C . PRO A 1 106 ? 9.052 -12.936 -0.404 1.00 89.00 106 PRO A C 1
ATOM 812 O O . PRO A 1 106 ? 9.465 -12.610 -1.519 1.00 89.00 106 PRO A O 1
ATOM 815 N N . SER A 1 107 ? 8.686 -14.195 -0.140 1.00 90.06 107 SER A N 1
ATOM 816 C CA . SER A 1 107 ? 8.747 -15.262 -1.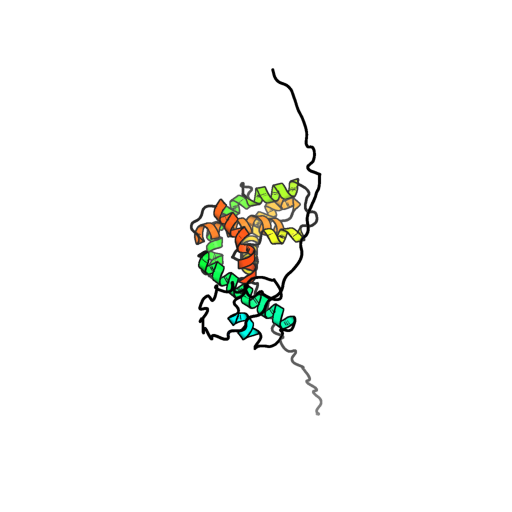149 1.00 90.06 107 SER A CA 1
ATOM 817 C C . SER A 1 107 ? 7.755 -15.015 -2.287 1.00 90.06 107 SER A C 1
ATOM 819 O O . SER A 1 107 ? 8.061 -15.282 -3.450 1.00 90.06 107 SER A O 1
ATOM 821 N N . ARG A 1 108 ? 6.588 -14.438 -1.972 1.00 92.50 108 ARG A N 1
ATOM 822 C CA . ARG A 1 108 ? 5.591 -14.039 -2.975 1.00 92.50 108 ARG A CA 1
ATOM 823 C C . ARG A 1 108 ? 6.088 -12.881 -3.832 1.00 92.50 108 ARG A C 1
ATOM 825 O O . ARG A 1 108 ? 5.860 -12.873 -5.037 1.00 92.50 108 ARG A O 1
ATOM 832 N N . PHE A 1 109 ? 6.822 -11.932 -3.249 1.00 92.94 109 PHE A N 1
ATOM 833 C CA . PHE A 1 109 ? 7.401 -10.821 -4.011 1.00 92.94 109 PHE A CA 1
ATOM 834 C C . PHE A 1 109 ? 8.362 -11.315 -5.092 1.00 92.94 109 PHE A C 1
ATOM 836 O O . PHE A 1 109 ? 8.294 -10.862 -6.236 1.00 92.94 109 PHE A O 1
ATOM 843 N N . ALA A 1 110 ? 9.210 -12.288 -4.747 1.00 90.69 110 ALA A N 1
ATOM 844 C CA . ALA A 1 110 ? 10.196 -12.850 -5.662 1.00 90.69 110 ALA A CA 1
ATOM 845 C C . ALA A 1 110 ? 9.563 -13.463 -6.926 1.00 90.69 110 ALA A C 1
ATOM 847 O O . ALA A 1 110 ? 10.153 -13.382 -8.006 1.00 90.69 110 ALA A O 1
ATOM 848 N N . ALA A 1 111 ? 8.344 -14.010 -6.830 1.00 92.44 111 ALA A N 1
ATOM 849 C CA . ALA A 1 111 ? 7.606 -14.524 -7.985 1.00 92.44 111 ALA A CA 1
ATOM 850 C C . ALA A 1 111 ? 7.283 -13.425 -9.020 1.00 92.44 111 ALA A C 1
ATOM 852 O O . ALA A 1 111 ? 7.248 -13.686 -10.225 1.00 92.44 111 ALA A O 1
ATOM 853 N N . HIS A 1 112 ? 7.129 -12.175 -8.572 1.00 93.44 112 HIS A N 1
ATOM 854 C CA . HIS A 1 112 ? 6.804 -11.020 -9.417 1.00 93.44 112 HIS A CA 1
ATOM 855 C C . HIS A 1 112 ? 8.019 -10.220 -9.882 1.00 93.44 112 HIS A C 1
ATOM 857 O O . HIS A 1 112 ? 7.883 -9.357 -10.756 1.00 93.44 112 HIS A O 1
ATOM 863 N N . ASP A 1 113 ? 9.218 -10.529 -9.381 1.00 90.81 113 ASP A N 1
ATOM 864 C CA . ASP A 1 113 ? 10.453 -9.812 -9.715 1.00 90.81 113 ASP A CA 1
ATOM 865 C C . ASP A 1 113 ? 10.677 -9.700 -11.228 1.00 90.81 113 ASP A C 1
ATOM 867 O O . ASP A 1 113 ? 11.167 -8.682 -11.718 1.00 90.81 113 ASP A O 1
ATOM 871 N N . GLY A 1 114 ? 10.338 -10.746 -11.988 1.00 91.06 114 GLY A N 1
ATOM 872 C CA . GLY A 1 114 ? 10.494 -10.758 -13.442 1.00 91.06 114 GLY A CA 1
ATOM 873 C C . GLY A 1 114 ? 9.613 -9.722 -14.140 1.00 91.06 114 GLY A C 1
ATOM 874 O O . GLY A 1 114 ? 10.066 -9.058 -15.071 1.00 91.06 114 GLY A O 1
ATOM 875 N N . ALA A 1 115 ? 8.372 -9.552 -13.681 1.00 90.12 115 ALA A N 1
ATOM 876 C CA . ALA A 1 115 ? 7.457 -8.558 -14.228 1.00 90.12 115 ALA A CA 1
ATOM 877 C C . ALA A 1 115 ? 7.850 -7.138 -13.807 1.00 90.12 115 ALA A C 1
ATOM 879 O O . ALA A 1 115 ? 7.923 -6.246 -14.650 1.00 90.12 115 ALA A O 1
ATOM 880 N N . LEU A 1 116 ? 8.198 -6.947 -12.534 1.00 91.88 116 LEU A N 1
ATOM 881 C CA . LEU A 1 116 ? 8.642 -5.655 -12.008 1.00 91.88 116 LEU A CA 1
ATOM 882 C C . LEU A 1 116 ? 9.952 -5.196 -12.652 1.00 91.88 116 LEU A C 1
ATOM 884 O O . LEU A 1 116 ? 10.112 -4.021 -12.971 1.00 91.88 116 LEU A O 1
ATOM 888 N N . ARG A 1 117 ? 10.864 -6.130 -12.948 1.00 90.94 117 ARG A N 1
ATOM 889 C CA . ARG A 1 117 ? 12.090 -5.846 -13.701 1.00 90.94 117 ARG A CA 1
ATOM 890 C C . ARG A 1 117 ? 11.792 -5.223 -15.059 1.00 90.94 117 ARG A C 1
ATOM 892 O O . ARG A 1 117 ? 12.494 -4.299 -15.456 1.00 90.94 117 ARG A O 1
ATOM 899 N N . ARG A 1 118 ? 10.777 -5.714 -15.773 1.00 90.31 118 ARG A N 1
ATOM 900 C CA . ARG A 1 118 ? 10.401 -5.148 -17.074 1.00 90.31 118 ARG A CA 1
ATOM 901 C C . ARG A 1 118 ? 9.882 -3.716 -16.944 1.00 90.31 118 ARG A C 1
ATOM 903 O O . ARG A 1 118 ? 10.294 -2.855 -17.712 1.00 90.31 118 ARG A O 1
ATOM 910 N N . ILE A 1 119 ? 9.095 -3.438 -15.904 1.00 89.44 119 ILE A N 1
ATOM 911 C CA . ILE A 1 119 ? 8.618 -2.081 -15.585 1.00 89.44 119 ILE A CA 1
ATOM 912 C C . ILE A 1 119 ? 9.795 -1.147 -15.278 1.00 89.44 119 ILE A C 1
ATOM 914 O O . ILE A 1 119 ? 9.868 -0.051 -15.828 1.00 89.44 119 ILE A O 1
ATOM 918 N N . VAL A 1 120 ? 10.771 -1.599 -14.479 1.00 87.12 120 VAL A N 1
ATOM 919 C CA . VAL A 1 120 ? 12.028 -0.858 -14.254 1.00 87.12 120 VAL A CA 1
ATOM 920 C C . VAL A 1 120 ? 12.767 -0.625 -15.573 1.00 87.12 120 VAL A C 1
ATOM 922 O O . VAL A 1 120 ? 13.378 0.420 -15.771 1.00 87.12 120 VAL A O 1
ATOM 925 N N . HIS A 1 121 ? 12.708 -1.577 -16.504 1.00 85.31 121 HIS A N 1
ATOM 926 C CA . HIS A 1 121 ? 13.322 -1.432 -17.816 1.00 85.31 121 HIS A CA 1
ATOM 927 C C . HIS A 1 121 ? 12.550 -0.546 -18.800 1.00 85.31 121 HIS A C 1
ATOM 929 O O . HIS A 1 121 ? 13.078 -0.291 -19.881 1.00 85.31 121 HIS A O 1
ATOM 935 N N . GLY A 1 122 ? 11.405 0.006 -18.418 1.00 81.56 122 GLY A N 1
ATOM 936 C CA . GLY A 1 122 ? 10.690 0.984 -19.227 1.00 81.56 122 GLY A CA 1
ATOM 937 C C . GLY A 1 122 ? 9.413 0.459 -19.872 1.00 81.56 122 GLY A C 1
ATOM 938 O O . GLY A 1 122 ? 8.800 1.212 -20.628 1.00 81.56 122 GLY A O 1
ATOM 939 N N . ASP A 1 123 ? 8.975 -0.764 -19.553 1.00 86.81 123 ASP A N 1
ATOM 940 C CA . ASP A 1 123 ? 7.655 -1.242 -19.972 1.00 86.81 123 ASP A CA 1
ATOM 941 C C . ASP A 1 123 ? 6.548 -0.301 -19.469 1.00 86.81 123 ASP A C 1
ATOM 943 O O . ASP A 1 123 ? 6.673 0.375 -18.435 1.00 86.81 123 ASP A O 1
ATOM 947 N N . ALA A 1 124 ? 5.451 -0.248 -20.223 1.00 84.31 124 ALA A N 1
ATOM 948 C CA . ALA A 1 124 ? 4.263 0.485 -19.818 1.00 84.31 124 ALA A CA 1
ATOM 949 C C . ALA A 1 124 ? 3.647 -0.166 -18.572 1.00 84.31 124 ALA A C 1
ATOM 951 O O . ALA A 1 124 ? 3.550 -1.389 -18.466 1.00 84.31 124 ALA A O 1
ATOM 952 N N . SER A 1 125 ? 3.230 0.668 -17.628 1.00 87.06 125 SER A N 1
ATOM 953 C CA . SER A 1 125 ? 2.571 0.245 -16.397 1.00 87.06 125 SER A CA 1
ATOM 954 C C . SER A 1 125 ? 1.532 1.296 -16.023 1.00 87.06 125 SER A C 1
ATOM 956 O O . SER A 1 125 ? 1.707 2.475 -16.350 1.00 87.06 125 SER A O 1
ATOM 958 N N . HIS A 1 126 ? 0.460 0.878 -15.348 1.00 87.31 126 HIS A N 1
ATOM 959 C CA . HIS A 1 126 ? -0.607 1.789 -14.941 1.00 87.31 126 HIS A CA 1
ATOM 960 C C . HIS A 1 126 ? -0.032 2.917 -14.079 1.00 87.31 126 HIS A C 1
ATOM 962 O O . HIS A 1 126 ? -0.196 4.100 -14.386 1.00 87.31 126 HIS A O 1
ATOM 968 N N . TYR A 1 127 ? 0.759 2.554 -13.068 1.00 86.75 127 TYR A N 1
ATOM 969 C CA . TYR A 1 127 ? 1.337 3.527 -12.151 1.00 86.75 127 TYR A CA 1
ATOM 970 C C . TYR A 1 127 ? 2.462 4.367 -12.781 1.00 86.75 127 TYR A C 1
ATOM 972 O O . TYR A 1 127 ? 2.628 5.524 -12.396 1.00 86.75 127 TYR A O 1
ATOM 980 N N . ARG A 1 128 ? 3.176 3.876 -13.812 1.00 85.44 128 ARG A N 1
ATOM 981 C CA . ARG A 1 128 ? 4.094 4.727 -14.603 1.00 85.44 128 ARG A CA 1
ATOM 982 C C . ARG A 1 128 ? 3.337 5.808 -15.366 1.00 85.44 128 ARG A C 1
ATOM 984 O O . ARG A 1 128 ? 3.779 6.954 -15.363 1.00 85.44 128 ARG A O 1
ATOM 991 N N . SER A 1 129 ? 2.201 5.479 -15.979 1.00 87.12 129 SER A N 1
ATOM 992 C CA . SER A 1 129 ? 1.356 6.466 -16.663 1.00 87.12 129 SER A CA 1
ATOM 993 C C . SER A 1 129 ? 0.769 7.488 -15.687 1.00 87.12 129 SER A C 1
ATOM 995 O O . SER A 1 129 ? 0.783 8.683 -15.978 1.00 87.12 129 SER A O 1
ATOM 997 N N . VAL A 1 130 ? 0.326 7.042 -14.506 1.00 84.38 130 VAL A N 1
ATOM 998 C CA . VAL A 1 130 ? -0.148 7.934 -13.434 1.00 84.38 130 VAL A CA 1
ATOM 999 C C . VAL A 1 130 ? 0.968 8.875 -12.970 1.00 84.38 130 VAL A C 1
ATOM 1001 O O . VAL A 1 130 ? 0.748 10.084 -12.874 1.00 84.38 130 VAL A O 1
ATOM 1004 N N . LEU A 1 131 ? 2.178 8.358 -12.728 1.00 81.81 131 LEU A N 1
ATOM 1005 C CA . LEU A 1 131 ? 3.327 9.176 -12.337 1.00 81.81 131 LEU A CA 1
ATOM 1006 C C . LEU A 1 131 ? 3.708 10.177 -13.437 1.00 81.81 131 LEU A C 1
ATOM 1008 O O . LEU A 1 131 ? 3.928 11.348 -13.137 1.00 81.81 131 LEU A O 1
ATOM 1012 N N . ALA A 1 132 ? 3.744 9.746 -14.700 1.00 82.31 132 ALA A N 1
ATOM 1013 C CA . ALA A 1 132 ? 4.048 10.615 -15.834 1.00 82.31 132 ALA A CA 1
ATOM 1014 C C . ALA A 1 132 ? 3.041 11.767 -15.958 1.00 82.31 132 ALA A C 1
ATOM 1016 O O . ALA A 1 132 ? 3.453 12.919 -16.073 1.00 82.31 132 ALA A O 1
ATOM 1017 N N . GLY A 1 133 ? 1.738 11.486 -15.829 1.00 79.50 133 GLY A N 1
ATOM 1018 C CA . GLY A 1 133 ? 0.700 12.522 -15.818 1.00 79.50 133 GLY A CA 1
ATOM 1019 C C . GLY A 1 133 ? 0.910 13.555 -14.704 1.00 79.50 133 GLY A C 1
ATOM 1020 O O . GLY A 1 133 ? 0.871 14.758 -14.954 1.00 79.50 133 GLY A O 1
ATOM 1021 N N . ARG A 1 134 ? 1.249 13.105 -13.486 1.00 75.25 134 ARG A N 1
ATOM 1022 C CA . ARG A 1 134 ? 1.566 14.004 -12.356 1.00 75.25 134 ARG A CA 1
ATOM 1023 C C . ARG A 1 134 ? 2.822 14.849 -12.592 1.00 75.25 134 ARG A C 1
ATOM 1025 O O . ARG A 1 134 ? 2.920 15.962 -12.072 1.00 75.25 134 ARG A O 1
ATOM 1032 N N . VAL A 1 135 ? 3.801 14.327 -13.335 1.00 73.62 135 VAL A N 1
ATOM 1033 C CA . VAL A 1 135 ? 5.015 15.066 -13.715 1.00 73.62 135 VAL A CA 1
ATOM 1034 C C . VAL A 1 135 ? 4.686 16.144 -14.747 1.00 73.62 135 VAL A C 1
ATOM 1036 O O . VAL A 1 135 ? 5.070 17.296 -14.544 1.00 73.62 135 VAL A O 1
ATOM 1039 N N . SER A 1 136 ? 3.941 15.800 -15.800 1.00 72.00 136 SER A N 1
ATOM 1040 C CA . SER A 1 136 ? 3.569 16.722 -16.881 1.00 72.00 136 SER A CA 1
ATOM 1041 C C . SER A 1 136 ? 2.657 17.860 -16.421 1.00 72.00 136 SER A C 1
ATOM 1043 O O . SER A 1 136 ? 2.819 18.991 -16.872 1.00 72.00 136 SER A O 1
ATOM 1045 N N . ASP A 1 137 ? 1.753 17.597 -15.477 1.00 66.12 137 ASP A N 1
ATOM 1046 C CA . ASP A 1 137 ? 0.822 18.601 -14.949 1.00 66.12 137 ASP A CA 1
ATOM 1047 C C . ASP A 1 137 ? 1.493 19.670 -14.065 1.00 66.12 137 ASP A C 1
ATOM 1049 O O . ASP A 1 137 ? 0.842 20.633 -13.656 1.00 66.12 137 ASP A O 1
ATOM 1053 N N . GLY A 1 138 ? 2.773 19.506 -13.701 1.00 59.97 138 GLY A N 1
ATOM 1054 C CA . GLY A 1 138 ? 3.510 20.454 -12.853 1.00 59.97 138 GLY A CA 1
ATOM 1055 C C . GLY A 1 138 ? 2.928 20.639 -11.442 1.00 59.97 138 GLY A C 1
ATOM 1056 O O . GLY A 1 138 ? 3.370 21.522 -10.702 1.00 59.97 138 GLY A O 1
ATOM 1057 N N . ARG A 1 139 ? 1.942 19.815 -11.056 1.00 55.44 139 ARG A N 1
ATOM 1058 C CA . ARG A 1 139 ? 1.101 19.996 -9.865 1.00 55.44 139 ARG A CA 1
ATOM 1059 C C . ARG A 1 139 ? 1.795 19.734 -8.532 1.00 55.44 139 ARG A C 1
ATOM 1061 O O . ARG A 1 139 ? 1.201 20.017 -7.500 1.00 55.44 139 ARG A O 1
ATOM 1068 N N . GLU A 1 140 ? 3.041 19.265 -8.495 1.00 50.66 140 GLU A N 1
ATOM 1069 C CA . GLU A 1 140 ? 3.659 18.869 -7.223 1.00 50.66 140 GLU A CA 1
ATOM 1070 C C . GLU A 1 140 ? 5.131 19.263 -7.112 1.00 50.66 140 GLU A C 1
ATOM 1072 O O . GLU A 1 140 ? 6.041 18.449 -7.241 1.00 50.66 140 GLU A O 1
ATOM 1077 N N . ARG A 1 141 ? 5.359 20.533 -6.759 1.00 49.84 141 ARG A N 1
ATOM 1078 C CA . ARG A 1 141 ? 6.533 20.920 -5.953 1.00 49.84 141 ARG A CA 1
ATOM 1079 C C . ARG A 1 141 ? 6.383 20.510 -4.475 1.00 49.84 141 ARG A C 1
ATOM 1081 O O . ARG A 1 141 ? 7.342 20.608 -3.718 1.00 49.84 141 ARG A O 1
ATOM 1088 N N . THR A 1 142 ? 5.212 20.004 -4.076 1.00 47.94 142 THR A N 1
ATOM 1089 C CA . THR A 1 142 ? 4.854 19.676 -2.687 1.00 47.94 142 THR A CA 1
ATOM 1090 C C . THR A 1 142 ? 4.426 18.206 -2.571 1.00 47.94 142 THR A C 1
ATOM 1092 O O . THR A 1 142 ? 3.289 17.892 -2.241 1.00 47.94 142 THR A O 1
ATOM 1095 N N . LEU A 1 143 ? 5.352 17.288 -2.863 1.00 49.66 143 LEU A N 1
ATOM 1096 C CA . LEU A 1 143 ? 5.137 15.829 -2.948 1.00 49.66 143 LEU A CA 1
ATOM 1097 C C . LEU A 1 143 ? 4.739 15.142 -1.624 1.00 49.66 143 LEU A C 1
ATOM 1099 O O . LEU A 1 143 ? 4.317 13.993 -1.627 1.00 49.66 143 LEU A O 1
ATOM 1103 N N . ARG A 1 144 ? 4.799 15.844 -0.485 1.00 47.12 144 ARG A N 1
ATOM 1104 C CA . ARG A 1 144 ? 4.518 15.257 0.840 1.00 47.12 144 ARG A CA 1
ATOM 1105 C C . ARG A 1 144 ? 3.045 14.905 1.082 1.00 47.12 144 ARG A C 1
ATOM 1107 O O . ARG A 1 144 ? 2.760 14.122 1.981 1.00 47.12 144 ARG A O 1
ATOM 1114 N N . ALA A 1 145 ? 2.104 15.501 0.345 1.00 41.62 145 ALA A N 1
ATOM 1115 C CA . ALA A 1 145 ? 0.671 15.286 0.581 1.00 41.62 145 ALA A CA 1
ATOM 1116 C C . ALA A 1 145 ? 0.110 14.069 -0.177 1.00 41.62 145 ALA A C 1
ATOM 1118 O O . ALA A 1 145 ? -0.780 13.391 0.326 1.00 41.62 145 ALA A O 1
ATOM 1119 N N . THR A 1 146 ? 0.649 13.762 -1.357 1.00 45.47 146 THR A N 1
ATOM 1120 C CA . THR A 1 146 ? 0.164 12.703 -2.262 1.00 45.47 146 THR A CA 1
ATOM 1121 C C . THR A 1 146 ? 0.953 11.403 -2.195 1.00 45.47 146 THR A C 1
ATOM 1123 O O . THR A 1 146 ? 0.467 10.386 -2.689 1.00 45.47 146 THR A O 1
ATOM 1126 N N . GLU A 1 147 ? 2.108 11.386 -1.520 1.00 48.28 147 GLU A N 1
ATOM 1127 C CA . GLU A 1 147 ? 2.804 10.152 -1.116 1.00 48.28 147 GLU A CA 1
ATOM 1128 C C . GLU A 1 147 ? 1.901 9.231 -0.273 1.00 48.28 147 GLU A C 1
ATOM 1130 O O . GLU A 1 147 ? 2.028 8.012 -0.340 1.00 48.28 147 GLU A O 1
ATOM 1135 N N . ARG A 1 148 ? 0.925 9.796 0.455 1.00 47.91 148 ARG A N 1
ATOM 1136 C CA . ARG A 1 148 ? -0.070 9.033 1.227 1.00 47.91 148 ARG A CA 1
ATOM 1137 C C . ARG A 1 148 ? -1.145 8.348 0.380 1.00 47.91 148 ARG A C 1
ATOM 1139 O O . ARG A 1 148 ? -1.756 7.402 0.858 1.00 47.91 148 ARG A O 1
ATOM 1146 N N . SER A 1 149 ? -1.391 8.794 -0.852 1.00 50.12 149 SER A N 1
ATOM 1147 C CA . SER A 1 149 ? -2.502 8.276 -1.669 1.00 50.12 149 SER A CA 1
ATOM 1148 C C . SER A 1 149 ? -2.167 7.005 -2.455 1.00 50.12 149 SER A C 1
ATOM 1150 O O . SER A 1 149 ? -3.047 6.472 -3.116 1.00 50.12 149 SER A O 1
ATOM 1152 N N . LEU A 1 150 ? -0.922 6.520 -2.409 1.00 57.25 150 LEU A N 1
ATOM 1153 C CA . LEU A 1 150 ? -0.487 5.278 -3.074 1.00 57.25 150 LEU A CA 1
ATOM 1154 C C . LEU A 1 150 ? 0.103 4.268 -2.073 1.00 57.25 150 LEU A C 1
ATOM 1156 O O . LEU A 1 150 ? 0.901 3.406 -2.440 1.00 57.25 150 LEU A O 1
ATOM 1160 N N . ALA A 1 151 ? -0.270 4.399 -0.795 1.00 65.31 151 ALA A N 1
ATOM 1161 C CA . ALA A 1 151 ? 0.021 3.408 0.233 1.00 65.31 151 ALA A CA 1
ATOM 1162 C C . ALA A 1 151 ? -0.577 2.044 -0.176 1.00 65.31 151 ALA A C 1
ATOM 1164 O O . ALA A 1 151 ? -1.539 2.004 -0.945 1.00 65.31 151 ALA A O 1
ATOM 1165 N N . PRO A 1 152 ? -0.023 0.915 0.288 1.00 72.44 152 PRO A N 1
ATOM 1166 C CA . PRO A 1 152 ? -0.285 -0.401 -0.284 1.00 72.44 152 PRO A CA 1
ATOM 1167 C C . PRO A 1 152 ? -1.593 -0.991 0.259 1.00 72.44 152 PRO A C 1
ATOM 1169 O O . PRO A 1 152 ? -1.600 -2.082 0.823 1.00 72.44 152 PRO A O 1
ATOM 1172 N N . GLY A 1 153 ? -2.692 -0.248 0.116 1.00 85.56 153 GLY A N 1
ATOM 1173 C CA . GLY A 1 153 ? -4.049 -0.653 0.454 1.00 85.56 153 GLY A CA 1
ATOM 1174 C C . GLY A 1 153 ? -4.143 -1.405 1.770 1.00 85.56 153 GLY A C 1
ATOM 1175 O O . GLY A 1 153 ? -3.657 -0.948 2.805 1.00 85.56 153 GLY A O 1
ATOM 1176 N N . TYR A 1 154 ? -4.715 -2.604 1.710 1.00 87.44 154 TYR A N 1
ATOM 1177 C CA . TYR A 1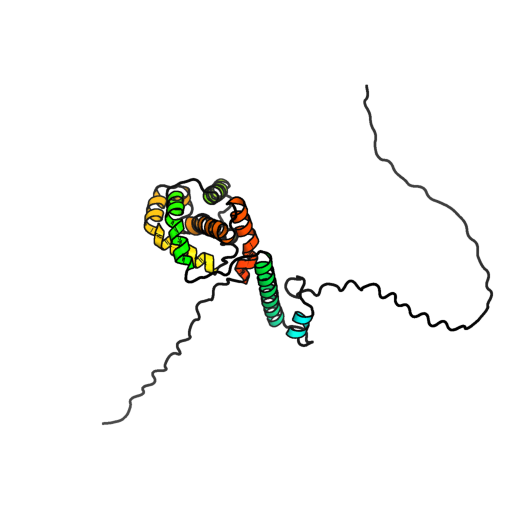 154 ? -4.927 -3.454 2.868 1.00 87.44 154 TYR A CA 1
ATOM 1178 C C . TYR A 1 154 ? -3.635 -3.975 3.503 1.00 87.44 154 TYR A C 1
ATOM 1180 O O . TYR A 1 154 ? -3.692 -4.450 4.632 1.00 87.44 154 TYR A O 1
ATOM 1188 N N . TYR A 1 155 ? -2.473 -3.892 2.845 1.00 90.50 155 TYR A N 1
ATOM 1189 C CA . TYR A 1 155 ? -1.187 -4.223 3.470 1.00 90.50 155 TYR A CA 1
ATOM 1190 C C . TYR A 1 155 ? -0.689 -3.105 4.407 1.00 90.50 155 TYR A C 1
ATOM 1192 O O . TYR A 1 155 ? 0.194 -3.351 5.230 1.00 90.50 155 TYR A O 1
ATOM 1200 N N . GLY A 1 156 ? -1.244 -1.893 4.307 1.00 89.44 156 GLY A N 1
ATOM 1201 C CA . GLY A 1 156 ? -0.971 -0.785 5.222 1.00 89.44 156 GLY A CA 1
ATOM 1202 C C . GLY A 1 156 ? 0.504 -0.347 5.304 1.00 89.44 156 GLY A C 1
ATOM 1203 O O . GLY A 1 156 ? 1.339 -0.720 4.470 1.00 89.44 156 GLY A O 1
ATOM 1204 N N . PRO A 1 157 ? 0.867 0.445 6.328 1.00 88.00 157 PRO A N 1
ATOM 1205 C CA . PRO A 1 157 ? 2.232 0.933 6.532 1.00 88.00 157 PRO A CA 1
ATOM 1206 C C . PRO A 1 157 ? 3.279 -0.185 6.626 1.00 88.00 157 PRO A C 1
ATOM 1208 O O . PRO A 1 157 ? 4.374 -0.065 6.070 1.00 88.00 157 PRO A O 1
ATOM 1211 N N . ARG A 1 158 ? 2.936 -1.314 7.264 1.00 88.75 158 ARG A N 1
ATOM 1212 C CA . ARG A 1 158 ? 3.831 -2.476 7.353 1.00 88.75 158 ARG A CA 1
ATOM 1213 C C . ARG A 1 158 ? 4.160 -3.051 5.974 1.00 88.75 158 ARG A C 1
ATOM 1215 O O . ARG A 1 158 ? 5.329 -3.313 5.687 1.00 88.75 158 ARG A O 1
ATOM 1222 N N . GLY A 1 159 ? 3.157 -3.209 5.112 1.00 90.19 159 GLY A N 1
ATOM 1223 C CA . GLY A 1 159 ? 3.346 -3.644 3.730 1.00 90.19 159 GLY A CA 1
ATOM 1224 C C . GLY A 1 159 ? 4.254 -2.715 2.943 1.00 90.19 159 GLY A C 1
ATOM 1225 O O . GLY A 1 159 ? 5.132 -3.182 2.221 1.00 90.19 159 GLY A O 1
ATOM 1226 N N . LEU A 1 160 ? 4.097 -1.404 3.139 1.00 89.62 160 L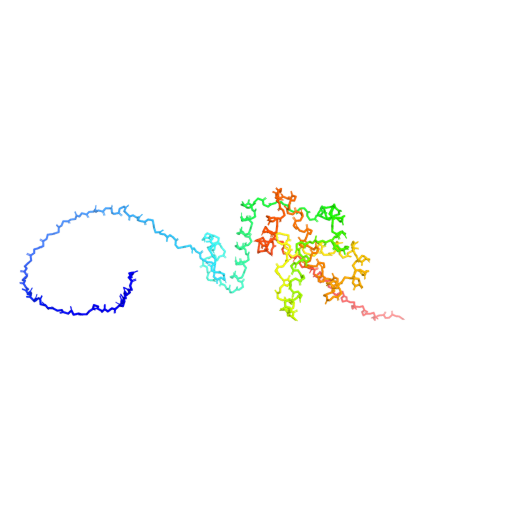EU A N 1
ATOM 1227 C CA . LEU A 1 160 ? 4.853 -0.394 2.400 1.00 89.62 160 LEU A CA 1
ATOM 1228 C C . LEU A 1 160 ? 6.341 -0.552 2.674 1.00 89.62 160 LEU A C 1
ATOM 1230 O O . LEU A 1 160 ? 7.145 -0.545 1.741 1.00 89.62 160 LEU A O 1
ATOM 1234 N N . ARG A 1 161 ? 6.691 -0.740 3.949 1.00 88.25 161 ARG A N 1
ATOM 1235 C CA . ARG A 1 161 ? 8.067 -0.939 4.396 1.00 88.25 161 ARG A CA 1
ATOM 1236 C C . ARG A 1 161 ? 8.672 -2.207 3.801 1.00 88.25 161 ARG A C 1
ATOM 1238 O O . ARG A 1 161 ? 9.687 -2.119 3.116 1.00 88.25 161 ARG A O 1
ATOM 1245 N N . VAL A 1 162 ? 8.023 -3.357 4.003 1.00 91.31 162 VAL A N 1
ATOM 1246 C CA . VAL A 1 162 ? 8.545 -4.668 3.568 1.00 91.31 162 VAL A CA 1
ATOM 1247 C C . VAL A 1 162 ? 8.669 -4.732 2.039 1.00 91.31 162 VAL A C 1
ATOM 1249 O O . VAL A 1 162 ? 9.687 -5.187 1.518 1.00 91.31 162 VAL A O 1
ATOM 1252 N N . MET A 1 163 ? 7.678 -4.219 1.301 1.00 92.94 163 MET A N 1
ATOM 1253 C CA . MET A 1 163 ? 7.746 -4.145 -0.163 1.00 92.94 163 MET A CA 1
ATOM 1254 C C . MET A 1 163 ? 8.862 -3.205 -0.623 1.00 92.94 163 MET A C 1
ATOM 1256 O O . MET A 1 163 ? 9.657 -3.576 -1.484 1.00 92.94 163 MET A O 1
ATOM 1260 N N . SER A 1 164 ? 8.957 -2.001 -0.049 1.00 90.75 164 SER A N 1
ATOM 1261 C CA . SER A 1 164 ? 9.988 -1.030 -0.434 1.00 90.75 164 SER A CA 1
ATOM 1262 C C . SER A 1 164 ? 11.394 -1.572 -0.191 1.00 90.75 164 SER A C 1
ATOM 1264 O O . SER A 1 164 ? 12.250 -1.452 -1.065 1.00 90.75 164 SER A O 1
ATOM 1266 N N . GLU A 1 165 ? 11.628 -2.204 0.958 1.00 91.31 165 GLU A N 1
ATOM 1267 C CA . GLU A 1 165 ? 12.915 -2.805 1.308 1.00 91.31 165 GLU A CA 1
ATOM 1268 C C . GLU A 1 165 ? 13.311 -3.913 0.323 1.00 91.31 165 GLU A C 1
ATOM 1270 O O . GLU A 1 165 ? 14.411 -3.873 -0.241 1.00 91.31 165 GLU A O 1
ATOM 1275 N N . HIS A 1 166 ? 12.392 -4.844 0.033 1.00 92.62 166 HIS A N 1
ATOM 1276 C CA . HIS A 1 166 ? 12.611 -5.897 -0.963 1.00 92.62 166 HIS A CA 1
ATOM 1277 C C . HIS A 1 166 ? 12.955 -5.307 -2.332 1.00 92.62 166 HIS A C 1
ATOM 1279 O O . HIS A 1 166 ? 13.954 -5.683 -2.944 1.00 92.62 166 HIS A O 1
ATOM 1285 N N . LEU A 1 167 ? 12.167 -4.339 -2.807 1.00 91.69 167 LEU A N 1
ATOM 1286 C CA . LEU A 1 167 ? 12.329 -3.743 -4.133 1.00 91.69 167 LEU A CA 1
ATOM 1287 C C . LEU A 1 167 ? 13.626 -2.940 -4.260 1.00 91.69 167 LEU A C 1
ATOM 1289 O O . LEU A 1 167 ? 14.329 -3.064 -5.266 1.00 91.69 167 LEU A O 1
ATOM 1293 N N . ILE A 1 168 ? 13.974 -2.143 -3.248 1.00 90.06 168 ILE A N 1
ATOM 1294 C CA . ILE A 1 168 ? 15.226 -1.380 -3.230 1.00 90.06 168 ILE A CA 1
ATOM 1295 C C . ILE A 1 168 ? 16.410 -2.341 -3.235 1.00 90.06 168 ILE A C 1
ATOM 1297 O O . ILE A 1 168 ? 17.293 -2.196 -4.079 1.00 90.06 168 ILE A O 1
ATOM 1301 N N . SER A 1 169 ? 16.412 -3.349 -2.359 1.00 90.69 169 SER A N 1
ATOM 1302 C CA . SER A 1 169 ? 17.482 -4.348 -2.290 1.00 90.69 169 SER A CA 1
ATOM 1303 C C . SER A 1 169 ? 17.633 -5.098 -3.620 1.00 90.69 169 SER A C 1
ATOM 1305 O O . SER A 1 169 ? 18.721 -5.183 -4.199 1.00 90.69 169 SER A O 1
ATOM 1307 N N . ARG A 1 170 ? 16.512 -5.559 -4.183 1.00 91.19 170 ARG A N 1
ATOM 1308 C CA . ARG A 1 170 ? 16.484 -6.392 -5.386 1.00 91.19 170 ARG A CA 1
ATOM 1309 C C . ARG A 1 170 ? 16.844 -5.645 -6.667 1.00 91.19 170 ARG A C 1
ATOM 1311 O O . ARG A 1 170 ? 17.475 -6.228 -7.562 1.00 91.19 170 ARG A O 1
ATOM 1318 N N . PHE A 1 171 ? 16.422 -4.386 -6.779 1.00 89.25 171 PHE A N 1
ATOM 1319 C CA . PHE A 1 171 ? 16.548 -3.579 -7.993 1.00 89.25 171 PHE A CA 1
ATOM 1320 C C . PHE A 1 171 ? 17.557 -2.435 -7.881 1.00 89.25 171 PHE A C 1
ATOM 1322 O O . PHE A 1 171 ? 17.723 -1.722 -8.866 1.00 89.25 171 PHE A O 1
ATOM 1329 N N . ALA A 1 172 ? 18.305 -2.292 -6.778 1.00 86.44 172 ALA A N 1
ATOM 1330 C CA . ALA A 1 172 ? 19.281 -1.212 -6.566 1.00 86.44 172 ALA A CA 1
ATOM 1331 C C . ALA A 1 172 ? 20.177 -0.934 -7.786 1.00 86.44 172 ALA A C 1
ATOM 1333 O O . ALA A 1 172 ? 20.320 0.209 -8.220 1.00 86.44 172 ALA A O 1
ATOM 1334 N N . SER A 1 173 ? 20.764 -1.977 -8.382 1.00 84.75 173 SER A N 1
ATOM 1335 C CA . SER A 1 173 ? 21.653 -1.824 -9.542 1.00 84.75 173 SER A CA 1
ATOM 1336 C C . SER A 1 173 ? 20.908 -1.434 -10.823 1.00 84.75 173 SER A C 1
ATOM 1338 O O . SER A 1 173 ? 21.433 -0.662 -11.624 1.00 84.75 173 SER A O 1
ATOM 1340 N N . ALA A 1 174 ? 19.687 -1.937 -11.021 1.00 84.56 174 ALA A N 1
ATOM 1341 C CA . ALA A 1 174 ? 18.851 -1.590 -12.167 1.00 84.56 174 ALA A CA 1
ATOM 1342 C C . ALA A 1 174 ? 18.315 -0.156 -12.051 1.00 84.56 174 ALA A C 1
ATOM 1344 O O . ALA A 1 174 ? 18.394 0.595 -13.018 1.00 84.56 174 ALA A O 1
ATOM 1345 N N . LEU A 1 175 ? 17.864 0.243 -10.858 1.00 84.56 175 LEU A N 1
ATOM 1346 C CA . LEU A 1 175 ? 17.378 1.587 -10.554 1.00 84.56 175 LEU A CA 1
ATOM 1347 C C . LEU A 1 175 ? 18.477 2.640 -10.717 1.00 84.56 175 LEU A C 1
ATOM 1349 O O . LEU A 1 175 ? 18.225 3.680 -11.314 1.00 84.56 175 LEU A O 1
ATOM 1353 N N . ARG A 1 176 ? 19.710 2.359 -10.265 1.00 81.56 176 ARG A N 1
ATOM 1354 C CA . ARG A 1 176 ? 20.854 3.271 -10.454 1.00 81.56 176 ARG 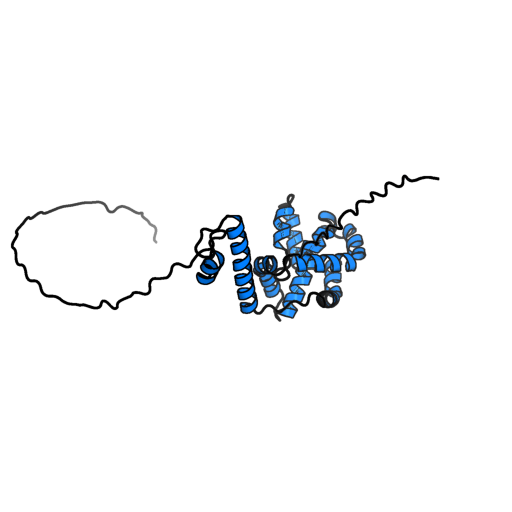A CA 1
ATOM 1355 C C . ARG A 1 176 ? 21.196 3.493 -11.924 1.00 81.56 176 ARG A C 1
ATOM 1357 O O . ARG A 1 176 ? 21.464 4.622 -12.309 1.00 81.56 176 ARG A O 1
ATOM 1364 N N . ARG A 1 177 ? 21.183 2.437 -12.748 1.00 82.00 177 ARG A N 1
ATOM 1365 C CA . ARG A 1 177 ? 21.407 2.578 -14.198 1.00 82.00 177 ARG A CA 1
ATOM 1366 C C . ARG A 1 177 ? 20.271 3.353 -14.859 1.00 82.00 177 ARG A C 1
ATOM 1368 O O . ARG A 1 177 ? 20.519 4.273 -15.626 1.00 82.00 177 ARG A O 1
ATOM 1375 N N . ARG A 1 178 ? 19.025 3.033 -14.505 1.00 79.81 178 ARG A N 1
ATOM 1376 C CA . ARG A 1 178 ? 17.843 3.693 -15.068 1.00 79.81 178 ARG A CA 1
ATOM 1377 C C . ARG A 1 178 ? 17.677 5.141 -14.636 1.00 79.81 178 ARG A C 1
ATOM 1379 O O . ARG A 1 178 ? 17.157 5.914 -15.421 1.00 79.81 178 ARG A O 1
ATOM 1386 N N . ALA A 1 179 ? 18.201 5.545 -13.483 1.00 76.38 179 ALA A N 1
ATOM 1387 C CA . ALA A 1 179 ? 18.253 6.955 -13.096 1.00 76.38 179 ALA A CA 1
ATOM 1388 C C . ALA A 1 179 ? 19.044 7.838 -14.084 1.00 76.38 179 ALA A C 1
ATOM 1390 O O . ALA A 1 179 ? 18.895 9.053 -14.049 1.00 76.38 179 ALA A O 1
ATOM 1391 N N . VAL A 1 180 ? 19.871 7.244 -14.953 1.00 72.69 180 VAL A N 1
ATOM 1392 C CA . VAL A 1 180 ? 20.611 7.953 -16.010 1.00 72.69 180 VAL A CA 1
ATOM 1393 C C . VAL A 1 180 ? 19.869 7.924 -17.354 1.00 72.69 180 VAL A C 1
ATOM 1395 O O . VAL A 1 180 ? 20.050 8.816 -18.174 1.00 72.69 180 VAL A O 1
ATOM 1398 N N . GLU A 1 181 ? 19.043 6.906 -17.591 1.00 74.81 181 GLU A N 1
ATOM 1399 C CA . GLU A 1 181 ? 18.454 6.608 -18.907 1.00 74.81 181 GLU A CA 1
ATOM 1400 C C . GLU A 1 181 ? 16.956 6.943 -19.004 1.00 74.81 181 GLU A C 1
ATOM 1402 O O . GLU A 1 181 ? 16.447 7.143 -20.102 1.00 74.81 181 GLU A O 1
ATOM 1407 N N . ASP A 1 182 ? 16.242 6.973 -17.878 1.00 77.06 182 ASP A N 1
ATOM 1408 C CA . ASP A 1 182 ? 14.796 7.183 -17.800 1.00 77.06 182 ASP A CA 1
ATOM 1409 C C . ASP A 1 182 ? 14.491 8.529 -17.136 1.00 77.06 182 ASP A C 1
ATOM 1411 O O . ASP A 1 182 ? 14.813 8.748 -15.965 1.00 77.06 182 ASP A O 1
ATOM 1415 N N . GLU A 1 183 ? 13.835 9.420 -17.881 1.00 73.56 183 GLU A N 1
ATOM 1416 C CA . GLU A 1 183 ? 13.475 10.768 -17.441 1.00 73.56 183 GLU A CA 1
ATOM 1417 C C . GLU A 1 183 ? 12.597 10.765 -16.182 1.00 73.56 183 GLU A C 1
ATOM 1419 O O . GLU A 1 183 ? 12.787 11.604 -15.304 1.00 73.56 183 GLU A O 1
ATOM 1424 N N . LEU A 1 184 ? 11.687 9.795 -16.026 1.00 73.62 184 LEU A N 1
ATOM 1425 C CA . LEU A 1 184 ? 10.814 9.722 -14.847 1.00 73.62 184 LEU A CA 1
ATOM 1426 C C . LEU A 1 184 ? 11.608 9.379 -13.585 1.00 73.62 184 LEU A C 1
ATOM 1428 O O . LEU A 1 184 ? 11.372 9.951 -12.517 1.00 73.62 184 LEU A O 1
ATOM 1432 N N . VAL A 1 185 ? 12.568 8.460 -13.712 1.00 75.81 185 VAL A N 1
ATOM 1433 C CA . VAL A 1 185 ? 13.442 8.057 -12.602 1.00 75.81 185 VAL A CA 1
ATOM 1434 C C . VAL A 1 185 ? 14.454 9.162 -12.300 1.00 75.81 185 VAL A C 1
ATOM 1436 O O . VAL A 1 185 ? 14.707 9.445 -11.129 1.00 75.81 185 VAL A O 1
ATOM 1439 N N . ALA A 1 186 ? 14.994 9.821 -13.327 1.00 73.38 186 ALA A N 1
ATOM 1440 C CA . ALA A 1 186 ? 15.928 10.935 -13.189 1.00 73.38 186 ALA A CA 1
ATOM 1441 C C . ALA A 1 186 ? 15.277 12.166 -12.532 1.00 73.38 186 ALA A C 1
ATOM 1443 O O . ALA A 1 186 ? 15.872 12.782 -11.649 1.00 73.38 186 ALA A O 1
ATOM 1444 N N . ALA A 1 187 ? 14.043 12.507 -12.917 1.00 68.56 187 ALA A N 1
ATOM 1445 C CA . ALA A 1 187 ? 13.357 13.712 -12.453 1.00 68.56 187 ALA A CA 1
ATOM 1446 C C . ALA A 1 187 ? 12.896 13.639 -10.990 1.00 68.56 187 ALA A C 1
ATOM 1448 O O . ALA A 1 187 ? 12.810 14.669 -10.321 1.00 68.56 187 ALA A O 1
ATOM 1449 N N . ARG A 1 188 ? 12.552 12.444 -10.489 1.00 72.00 188 ARG A N 1
ATOM 1450 C CA . ARG A 1 188 ? 11.961 12.261 -9.147 1.00 72.00 188 ARG A CA 1
ATOM 1451 C C . ARG A 1 188 ? 12.813 11.430 -8.191 1.00 72.00 188 ARG A C 1
ATOM 1453 O O . ARG A 1 188 ? 12.583 11.470 -6.985 1.00 72.00 188 ARG A O 1
ATOM 1460 N N . GLY A 1 189 ? 13.810 10.718 -8.704 1.00 78.88 189 GLY A N 1
ATOM 1461 C CA . GLY A 1 189 ? 14.680 9.847 -7.928 1.00 78.88 189 GLY A CA 1
ATOM 1462 C C . GLY A 1 189 ? 14.123 8.432 -7.759 1.00 78.88 189 GLY A C 1
ATOM 1463 O O . GLY A 1 189 ? 12.916 8.182 -7.765 1.00 78.88 189 GLY A O 1
ATOM 1464 N N . SER A 1 190 ? 15.034 7.476 -7.572 1.00 81.62 190 SER A N 1
ATOM 1465 C CA . SER A 1 190 ? 14.699 6.049 -7.505 1.00 81.62 190 SER A CA 1
ATOM 1466 C C . SER A 1 190 ? 13.779 5.686 -6.336 1.00 81.62 190 SER A C 1
ATOM 1468 O O . SER A 1 190 ? 12.964 4.783 -6.482 1.00 81.62 190 SER A O 1
ATOM 1470 N N . ALA A 1 191 ? 13.878 6.382 -5.198 1.00 82.00 191 ALA A N 1
ATOM 1471 C CA . ALA A 1 191 ? 13.033 6.118 -4.032 1.00 82.00 191 ALA A CA 1
ATOM 1472 C C . ALA A 1 191 ? 11.556 6.444 -4.308 1.00 82.00 191 ALA A C 1
ATOM 1474 O O . ALA A 1 191 ? 10.687 5.624 -4.027 1.00 82.00 191 ALA A O 1
ATOM 1475 N N . VAL A 1 192 ? 11.287 7.595 -4.936 1.00 82.81 192 VAL A N 1
ATOM 1476 C CA . VAL A 1 192 ? 9.928 8.000 -5.327 1.00 82.81 192 VAL A CA 1
ATOM 1477 C C . VAL A 1 192 ? 9.374 7.044 -6.377 1.00 82.81 192 VAL A C 1
ATOM 1479 O O . VAL A 1 192 ? 8.221 6.639 -6.292 1.00 82.81 192 VAL A O 1
ATOM 1482 N N . PHE A 1 193 ? 10.191 6.621 -7.345 1.00 85.62 193 PHE A N 1
ATOM 1483 C CA . PHE A 1 193 ? 9.765 5.626 -8.329 1.00 85.62 193 PHE A CA 1
ATOM 1484 C C . PHE A 1 193 ? 9.385 4.286 -7.676 1.00 85.62 193 PHE A C 1
ATOM 1486 O O . PHE A 1 193 ? 8.381 3.680 -8.045 1.00 85.62 193 PHE A O 1
ATOM 1493 N N . VAL A 1 194 ? 10.141 3.827 -6.673 1.00 88.75 194 VAL A N 1
ATOM 1494 C CA . VAL A 1 194 ? 9.796 2.603 -5.936 1.00 88.75 194 VAL A CA 1
ATOM 1495 C C . VAL A 1 194 ? 8.450 2.761 -5.230 1.00 88.75 194 VAL A C 1
ATOM 1497 O O . VAL A 1 194 ? 7.567 1.940 -5.459 1.00 88.75 194 VAL A O 1
ATOM 1500 N N . SER A 1 195 ? 8.270 3.808 -4.421 1.00 85.62 195 SER A N 1
ATOM 1501 C CA . SER A 1 195 ? 7.058 3.968 -3.607 1.00 85.62 195 SER A CA 1
ATOM 1502 C C . SER A 1 195 ? 5.804 4.288 -4.424 1.00 85.62 195 SER A C 1
ATOM 1504 O O . SER A 1 195 ? 4.717 3.872 -4.043 1.00 85.62 195 SER A O 1
ATOM 1506 N N . THR A 1 196 ? 5.933 4.988 -5.555 1.00 84.94 196 THR A N 1
ATOM 1507 C CA . THR A 1 196 ? 4.782 5.427 -6.370 1.00 84.94 196 THR A CA 1
ATOM 1508 C C . THR A 1 196 ? 4.460 4.518 -7.551 1.00 84.94 196 THR A C 1
ATOM 1510 O O . THR A 1 196 ? 3.355 4.599 -8.081 1.00 84.94 196 THR A O 1
ATOM 1513 N N . VAL A 1 197 ? 5.398 3.664 -7.975 1.00 88.44 197 VAL A N 1
ATOM 1514 C CA . VAL A 1 197 ? 5.206 2.751 -9.111 1.00 88.44 197 VAL A CA 1
ATOM 1515 C C . VAL A 1 197 ? 5.401 1.307 -8.686 1.00 88.44 197 VAL A C 1
ATOM 1517 O O . VAL A 1 197 ? 4.473 0.513 -8.770 1.00 88.44 197 VAL A O 1
ATOM 1520 N N . LEU A 1 198 ? 6.596 0.933 -8.231 1.00 90.94 198 LEU A N 1
ATOM 1521 C CA . LEU A 1 198 ? 6.910 -0.488 -8.044 1.00 90.94 198 LEU A CA 1
ATOM 1522 C C . LEU A 1 198 ? 6.142 -1.123 -6.883 1.00 90.94 198 LEU A C 1
ATOM 1524 O O . LEU A 1 198 ? 5.701 -2.261 -7.012 1.00 90.94 198 LEU A O 1
ATOM 1528 N N . VAL A 1 199 ? 5.972 -0.400 -5.776 1.00 92.69 199 VAL A N 1
ATOM 1529 C CA . VAL A 1 199 ? 5.174 -0.853 -4.632 1.00 92.69 199 VAL A CA 1
ATOM 1530 C C . VAL A 1 199 ? 3.712 -1.072 -5.030 1.00 92.69 199 VAL A C 1
ATOM 1532 O O . VAL A 1 199 ? 3.241 -2.191 -4.840 1.00 92.69 199 VAL A O 1
ATOM 1535 N N . PRO A 1 200 ? 2.985 -0.095 -5.609 1.00 91.75 200 PRO A N 1
ATOM 1536 C CA . PRO A 1 200 ? 1.589 -0.318 -5.975 1.00 91.75 200 PRO A CA 1
ATOM 1537 C C . PRO A 1 200 ? 1.415 -1.348 -7.104 1.00 91.75 200 PRO A C 1
ATOM 1539 O O . PRO A 1 200 ? 0.446 -2.103 -7.079 1.00 91.75 200 PRO A O 1
ATOM 1542 N N . GLU A 1 201 ? 2.366 -1.481 -8.037 1.00 92.31 201 GLU A N 1
ATOM 1543 C CA . 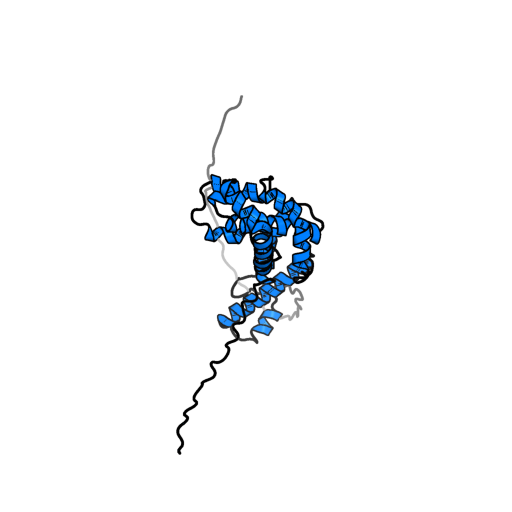GLU A 1 201 ? 2.364 -2.569 -9.034 1.00 92.31 201 GLU A CA 1
ATOM 1544 C C . GLU A 1 201 ? 2.529 -3.951 -8.384 1.00 92.31 201 GLU A C 1
ATOM 1546 O O . GLU A 1 201 ? 1.846 -4.904 -8.762 1.00 92.31 201 GLU A O 1
ATOM 1551 N N . LEU A 1 202 ? 3.434 -4.080 -7.409 1.00 93.88 202 LEU A N 1
ATOM 1552 C CA . LEU A 1 202 ? 3.613 -5.319 -6.655 1.00 93.88 202 LEU A CA 1
ATOM 1553 C C . LEU A 1 202 ? 2.372 -5.626 -5.814 1.00 93.88 202 LEU A C 1
ATOM 1555 O O . LEU A 1 202 ? 1.858 -6.739 -5.882 1.00 93.88 202 LEU A O 1
ATOM 1559 N N . ALA A 1 203 ? 1.867 -4.644 -5.069 1.00 93.38 203 ALA A N 1
ATOM 1560 C CA . ALA A 1 203 ? 0.683 -4.800 -4.236 1.00 93.38 203 ALA A CA 1
ATOM 1561 C C . ALA A 1 203 ? -0.518 -5.245 -5.078 1.00 93.38 203 ALA A C 1
ATOM 1563 O O . ALA A 1 203 ? -1.128 -6.260 -4.772 1.00 93.38 203 ALA A O 1
ATOM 1564 N N . SER A 1 204 ? -0.787 -4.583 -6.205 1.00 92.81 204 SER A N 1
ATOM 1565 C CA . SER A 1 204 ? -1.889 -4.949 -7.107 1.00 92.81 204 SER A CA 1
ATOM 1566 C C . SER A 1 204 ? -1.769 -6.379 -7.633 1.00 92.81 204 SER A C 1
ATOM 1568 O O . SER A 1 204 ? -2.768 -7.080 -7.752 1.00 92.81 204 SER A O 1
ATOM 1570 N N . ARG A 1 205 ? -0.549 -6.858 -7.905 1.00 93.06 205 ARG A N 1
ATOM 1571 C CA . ARG A 1 205 ? -0.318 -8.254 -8.312 1.00 93.06 205 ARG A CA 1
ATOM 1572 C C . ARG A 1 205 ? -0.653 -9.248 -7.217 1.00 93.06 205 ARG A C 1
ATOM 1574 O O . ARG A 1 205 ? -1.282 -10.258 -7.507 1.00 93.06 205 ARG A O 1
ATOM 1581 N N . LEU A 1 206 ? -0.277 -8.948 -5.981 1.00 93.50 206 LEU A N 1
ATOM 1582 C CA . LEU A 1 206 ? -0.610 -9.799 -4.844 1.00 93.50 206 LEU A CA 1
ATOM 1583 C C . LEU A 1 206 ? -2.119 -9.790 -4.569 1.00 93.50 206 LEU A C 1
ATOM 1585 O O . LEU A 1 206 ? -2.679 -10.842 -4.299 1.00 93.50 206 LEU A O 1
ATOM 1589 N N . ILE A 1 207 ? -2.791 -8.648 -4.748 1.00 93.12 207 ILE A N 1
ATOM 1590 C CA . ILE A 1 207 ? -4.256 -8.536 -4.651 1.00 93.12 207 ILE A CA 1
ATOM 1591 C C . ILE A 1 207 ? -4.953 -9.387 -5.715 1.00 93.12 207 ILE A C 1
ATOM 1593 O O . ILE A 1 207 ? -5.923 -10.082 -5.414 1.00 93.12 207 ILE A O 1
ATOM 1597 N N . MET A 1 208 ? -4.460 -9.357 -6.958 1.00 93.81 208 MET A N 1
ATOM 1598 C CA . MET A 1 208 ? -4.990 -10.208 -8.029 1.00 93.81 208 MET A CA 1
ATOM 1599 C C . MET A 1 208 ? -4.893 -11.695 -7.667 1.00 93.81 20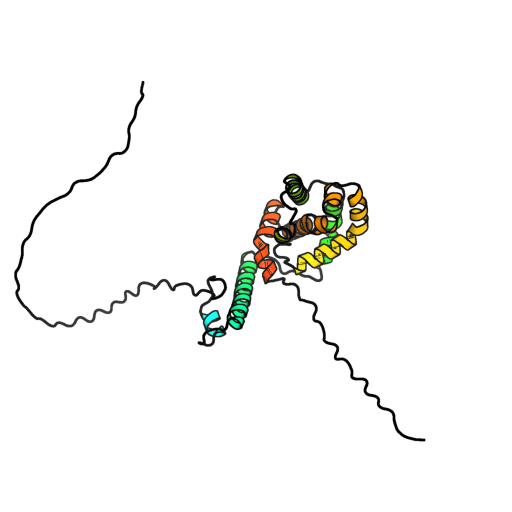8 MET A C 1
ATOM 1601 O O . MET A 1 208 ? -5.820 -12.444 -7.958 1.00 93.81 208 MET A O 1
ATOM 1605 N N . GLU A 1 209 ? -3.804 -12.122 -7.024 1.00 92.88 209 GLU A N 1
ATOM 1606 C CA . GLU A 1 209 ? -3.646 -13.502 -6.543 1.00 92.88 209 GLU A CA 1
ATOM 1607 C C . GLU A 1 209 ? -4.567 -13.817 -5.364 1.00 92.88 209 GLU A C 1
ATOM 1609 O O . GLU A 1 209 ? -5.226 -14.853 -5.359 1.00 92.88 209 GLU A O 1
ATOM 1614 N N . ASP A 1 210 ? -4.610 -12.919 -4.382 1.00 93.12 210 ASP A N 1
ATOM 1615 C CA . ASP A 1 210 ? -5.321 -13.084 -3.114 1.00 93.12 210 ASP A CA 1
ATOM 1616 C C . ASP A 1 210 ? -6.839 -13.158 -3.314 1.00 93.12 210 ASP A C 1
ATOM 1618 O O . ASP A 1 210 ? -7.516 -13.960 -2.672 1.00 93.12 210 ASP A O 1
ATOM 1622 N N . LEU A 1 211 ? -7.373 -12.331 -4.216 1.00 91.12 211 LEU A N 1
ATOM 1623 C CA . LEU A 1 211 ? -8.812 -12.211 -4.460 1.00 91.12 211 LEU A CA 1
ATOM 1624 C C . LEU A 1 211 ? -9.257 -12.854 -5.779 1.00 91.12 211 LEU A C 1
ATOM 1626 O O . LEU A 1 211 ? -10.447 -12.841 -6.089 1.00 91.12 211 LEU A O 1
ATOM 1630 N N . ALA A 1 212 ? -8.324 -13.410 -6.558 1.00 92.81 212 ALA A N 1
ATOM 1631 C CA . ALA A 1 212 ? -8.575 -13.948 -7.897 1.00 92.81 212 ALA A CA 1
ATOM 1632 C C . ALA A 1 212 ? -9.298 -12.945 -8.824 1.00 92.81 212 ALA A C 1
ATOM 1634 O O . ALA A 1 212 ? -10.196 -13.307 -9.588 1.00 92.81 212 ALA A O 1
ATOM 1635 N N . VAL A 1 213 ? -8.908 -11.668 -8.751 1.00 94.00 213 VAL A N 1
ATOM 1636 C CA . VAL A 1 213 ? -9.510 -10.561 -9.513 1.00 94.00 213 VAL A CA 1
ATOM 1637 C C . VAL A 1 213 ? -8.604 -10.071 -10.645 1.00 94.00 213 VAL A C 1
ATOM 1639 O O . VAL A 1 213 ? -7.406 -10.340 -10.677 1.00 94.00 213 VAL A O 1
ATOM 1642 N N . GLY A 1 214 ? -9.181 -9.326 -11.592 1.00 93.69 214 GLY A N 1
ATOM 1643 C CA . GLY A 1 214 ? -8.424 -8.651 -12.649 1.00 93.69 214 GLY A CA 1
ATOM 1644 C C . GLY A 1 214 ? -7.706 -7.383 -12.168 1.00 93.69 214 GLY A C 1
ATOM 1645 O O . GLY A 1 214 ? -7.990 -6.865 -11.090 1.00 93.69 214 GLY A O 1
ATOM 1646 N N . ALA A 1 215 ? -6.816 -6.843 -13.007 1.00 89.94 215 ALA A N 1
ATOM 1647 C CA . ALA A 1 215 ? -5.973 -5.689 -12.669 1.00 89.94 215 ALA A CA 1
ATOM 1648 C C . ALA A 1 215 ? -6.768 -4.435 -12.265 1.00 89.94 215 ALA A C 1
ATOM 1650 O O . ALA A 1 215 ? -6.444 -3.809 -11.263 1.00 89.94 215 ALA A O 1
ATOM 1651 N N . ASP A 1 216 ? -7.838 -4.096 -12.989 1.00 90.62 216 ASP A N 1
ATOM 1652 C CA . ASP A 1 216 ? -8.645 -2.905 -12.680 1.00 90.62 216 ASP A CA 1
ATOM 1653 C C . ASP A 1 216 ? -9.346 -3.008 -11.322 1.00 90.62 216 ASP A C 1
ATOM 1655 O O . ASP A 1 216 ? -9.463 -2.021 -10.599 1.00 90.62 216 ASP A O 1
ATOM 1659 N N . GLU A 1 217 ? -9.807 -4.208 -10.967 1.00 91.31 217 GLU A N 1
ATOM 1660 C CA . GLU A 1 217 ? -10.407 -4.456 -9.657 1.00 91.31 217 GLU A CA 1
ATOM 1661 C C . GLU A 1 217 ? -9.343 -4.450 -8.561 1.00 91.31 217 GLU A C 1
ATOM 1663 O O . GLU A 1 217 ? -9.564 -3.866 -7.507 1.00 91.31 217 GLU A O 1
ATOM 1668 N N . ALA A 1 218 ? -8.161 -5.009 -8.820 1.00 91.94 218 ALA A N 1
ATOM 1669 C CA . ALA A 1 218 ? -7.053 -4.953 -7.876 1.00 91.94 218 ALA A CA 1
ATOM 1670 C C . ALA A 1 218 ? -6.618 -3.511 -7.570 1.00 91.94 218 ALA A C 1
ATOM 1672 O O . ALA A 1 218 ? -6.371 -3.194 -6.408 1.00 91.94 218 ALA A O 1
ATOM 1673 N N . HIS A 1 219 ? -6.588 -2.623 -8.571 1.00 89.94 219 HIS A N 1
ATOM 1674 C CA . HIS A 1 219 ? -6.311 -1.199 -8.361 1.00 89.94 219 HIS A CA 1
ATOM 1675 C C . HIS A 1 219 ? -7.381 -0.534 -7.484 1.00 89.94 219 HIS A C 1
ATOM 1677 O O . HIS A 1 219 ? -7.041 0.185 -6.547 1.00 89.94 219 HIS A O 1
ATOM 1683 N N . ARG A 1 220 ? -8.668 -0.816 -7.738 1.00 90.31 220 ARG A N 1
ATOM 1684 C CA . ARG A 1 220 ? -9.768 -0.314 -6.897 1.00 90.31 220 ARG A CA 1
ATOM 1685 C C . ARG A 1 220 ? -9.655 -0.808 -5.462 1.00 90.31 220 ARG A C 1
ATOM 1687 O O . ARG A 1 220 ? -9.733 -0.010 -4.535 1.00 90.31 220 ARG A O 1
ATOM 1694 N N . VAL A 1 221 ? -9.422 -2.107 -5.274 1.00 91.81 221 VAL A N 1
ATOM 1695 C CA . VAL A 1 221 ? -9.231 -2.698 -3.946 1.00 91.81 221 VAL A CA 1
ATOM 1696 C C . VAL A 1 221 ? -8.043 -2.052 -3.244 1.00 91.81 221 VAL A C 1
ATOM 1698 O O . VAL A 1 221 ? -8.160 -1.722 -2.067 1.00 91.81 221 VAL A O 1
ATOM 1701 N N . LEU A 1 222 ? -6.923 -1.830 -3.940 1.00 90.81 222 LEU A N 1
ATOM 1702 C CA . LEU A 1 222 ? -5.748 -1.171 -3.370 1.00 90.81 222 LEU A CA 1
ATOM 1703 C C . LEU A 1 222 ? -6.103 0.212 -2.807 1.00 90.81 222 LEU A C 1
ATOM 1705 O O . LEU A 1 222 ? -5.730 0.511 -1.680 1.00 90.81 222 LEU A O 1
ATOM 1709 N N . GLU A 1 223 ? -6.860 1.026 -3.541 1.00 88.81 223 GLU A N 1
ATOM 1710 C CA . GLU A 1 223 ? -7.256 2.370 -3.102 1.00 88.81 223 GLU A CA 1
ATOM 1711 C C . GLU A 1 223 ? -8.320 2.345 -1.991 1.00 88.81 223 GLU A C 1
ATOM 1713 O O . GLU A 1 223 ? -8.178 3.023 -0.971 1.00 88.81 223 GLU A O 1
ATOM 1718 N N . GLU A 1 224 ? -9.369 1.531 -2.140 1.00 89.44 224 GLU A N 1
ATOM 1719 C CA . GLU A 1 224 ? -10.468 1.435 -1.168 1.00 89.44 224 GLU A CA 1
ATOM 1720 C C . GLU A 1 224 ? -10.022 0.873 0.184 1.00 89.44 224 GLU A C 1
ATOM 1722 O O . GLU A 1 224 ? -10.626 1.160 1.222 1.00 89.44 224 GLU A O 1
ATOM 1727 N N . SER A 1 225 ? -8.981 0.043 0.184 1.00 90.12 225 SER A N 1
ATOM 1728 C CA . SER A 1 225 ? -8.526 -0.656 1.380 1.00 90.12 225 SER A CA 1
ATOM 1729 C C . SER A 1 225 ? -7.461 0.083 2.186 1.00 90.12 225 SER A C 1
ATOM 1731 O O . SER A 1 225 ? -7.158 -0.361 3.292 1.00 90.12 225 SER A O 1
ATOM 1733 N N . VAL A 1 226 ? -6.960 1.230 1.712 1.00 88.56 226 VAL A N 1
ATOM 1734 C CA . VAL A 1 226 ? -6.024 2.095 2.458 1.00 88.56 226 VAL A CA 1
ATOM 1735 C C . VAL A 1 226 ? -6.486 2.379 3.895 1.00 88.56 226 VAL A C 1
ATOM 1737 O O . VAL A 1 226 ? -5.730 2.071 4.814 1.00 88.56 226 VAL A O 1
ATOM 1740 N N . PRO A 1 227 ? -7.711 2.885 4.159 1.00 85.62 227 PRO A N 1
ATOM 1741 C CA . PRO A 1 227 ? -8.130 3.182 5.532 1.00 85.62 227 PRO A CA 1
ATOM 1742 C C . PRO A 1 227 ? -8.200 1.933 6.421 1.00 85.62 227 PRO A C 1
ATOM 1744 O O . PRO A 1 227 ? -8.037 2.029 7.634 1.00 85.62 227 PRO A O 1
ATOM 1747 N N . ILE A 1 228 ? -8.443 0.760 5.833 1.00 87.25 228 ILE A N 1
ATOM 1748 C CA . ILE A 1 228 ? -8.509 -0.512 6.559 1.00 87.25 228 ILE A CA 1
ATOM 1749 C C . ILE A 1 228 ? -7.092 -0.994 6.889 1.00 87.25 228 ILE A C 1
ATOM 1751 O O . ILE A 1 228 ? -6.822 -1.365 8.031 1.00 87.25 228 ILE A O 1
ATOM 1755 N N . GLY A 1 229 ? -6.186 -0.968 5.908 1.00 86.88 229 GLY A N 1
ATOM 1756 C CA . GLY A 1 229 ? -4.788 -1.356 6.084 1.00 86.88 229 GLY A CA 1
ATOM 1757 C C . GLY A 1 229 ? -4.047 -0.446 7.058 1.00 86.88 229 GLY A C 1
ATOM 1758 O O . GLY A 1 229 ? -3.293 -0.946 7.889 1.00 86.88 229 GLY A O 1
ATOM 1759 N N . ASP A 1 230 ? -4.322 0.859 7.031 1.00 85.62 230 ASP A N 1
ATOM 1760 C CA . ASP A 1 230 ? -3.765 1.827 7.982 1.00 85.62 230 ASP A CA 1
ATOM 1761 C C . ASP A 1 230 ? -4.138 1.511 9.435 1.00 85.62 230 ASP A C 1
ATOM 1763 O O . ASP A 1 230 ? -3.333 1.759 10.322 1.00 85.62 230 ASP A O 1
ATOM 1767 N N . LEU A 1 231 ? -5.330 0.955 9.684 1.00 84.31 231 LEU A N 1
ATOM 1768 C CA . LEU A 1 231 ? -5.806 0.616 11.031 1.00 84.31 231 LEU A CA 1
ATOM 1769 C C . LEU A 1 231 ? -5.381 -0.781 11.496 1.00 84.31 231 LEU A C 1
ATOM 1771 O O . LEU A 1 231 ? -5.193 -1.001 12.691 1.00 84.31 231 LEU A O 1
ATOM 1775 N N . LEU A 1 232 ? -5.307 -1.754 10.583 1.00 84.69 232 LEU A N 1
ATOM 1776 C CA . LEU A 1 232 ? -5.043 -3.155 10.935 1.00 84.69 232 LEU A CA 1
ATOM 1777 C C . LEU A 1 232 ? -3.565 -3.528 10.849 1.00 84.69 232 LEU A C 1
ATOM 1779 O O . LEU A 1 232 ? -3.107 -4.389 11.597 1.00 84.69 232 LEU A O 1
ATOM 1783 N N . HIS A 1 233 ? -2.821 -2.883 9.956 1.00 85.31 233 HIS A N 1
ATOM 1784 C CA . HIS A 1 233 ? -1.422 -3.184 9.670 1.00 85.31 233 HIS A CA 1
ATOM 1785 C C . HIS A 1 233 ? -0.527 -1.973 9.939 1.00 85.31 233 HIS A C 1
ATOM 1787 O O . HIS A 1 233 ? 0.386 -1.662 9.165 1.00 85.31 233 HIS A O 1
ATOM 1793 N N . GLU A 1 234 ? -0.791 -1.316 11.075 1.00 77.56 234 GLU A N 1
ATOM 1794 C CA . GLU A 1 234 ? 0.066 -0.280 11.646 1.00 77.56 234 GLU A CA 1
ATOM 1795 C C . GLU A 1 234 ? 1.505 -0.800 11.796 1.00 77.56 234 GLU A C 1
ATOM 1797 O O . GLU A 1 234 ? 1.762 -1.972 12.096 1.00 77.56 234 GLU A O 1
ATOM 1802 N N . GLU A 1 235 ? 2.470 0.087 11.566 1.00 64.06 235 GLU A N 1
ATOM 1803 C CA . GLU A 1 235 ? 3.870 -0.225 11.806 1.00 64.06 235 GLU A CA 1
ATOM 1804 C C . GLU A 1 235 ? 4.075 -0.409 13.314 1.00 64.06 235 GLU A C 1
ATOM 1806 O O . GLU A 1 235 ? 3.878 0.520 14.098 1.00 64.06 235 GLU A O 1
ATOM 1811 N N . ILE A 1 236 ? 4.464 -1.617 13.729 1.00 57.03 236 ILE A N 1
ATOM 1812 C CA . ILE A 1 236 ? 4.940 -1.847 15.092 1.00 57.03 236 ILE A CA 1
ATOM 1813 C C . ILE A 1 236 ? 6.234 -1.038 15.207 1.00 57.03 236 ILE A C 1
ATOM 1815 O O . ILE A 1 236 ? 7.257 -1.421 14.636 1.00 57.03 236 ILE A O 1
ATOM 1819 N N . GLY A 1 237 ? 6.140 0.127 15.850 1.00 49.00 237 GLY A N 1
ATOM 1820 C CA . GLY A 1 237 ? 7.275 1.003 16.099 1.00 49.00 237 GLY A CA 1
ATOM 1821 C C . GLY A 1 237 ? 8.366 0.247 16.846 1.00 49.00 237 GLY A C 1
ATOM 1822 O O . GLY A 1 237 ? 8.065 -0.594 17.695 1.00 49.00 237 GLY A O 1
ATOM 1823 N N . ASP A 1 238 ? 9.615 0.543 16.494 1.00 40.88 238 ASP A N 1
ATOM 1824 C CA . ASP A 1 238 ? 10.801 0.027 17.170 1.00 40.88 238 ASP A CA 1
ATOM 1825 C C . ASP A 1 238 ? 10.607 0.176 18.684 1.00 40.88 238 ASP A C 1
ATOM 1827 O O . ASP A 1 238 ? 10.461 1.287 19.205 1.00 40.88 238 ASP A O 1
ATOM 1831 N N . VAL A 1 239 ? 10.526 -0.950 19.393 1.00 40.03 239 VAL A N 1
ATOM 1832 C CA . VAL A 1 239 ? 10.535 -0.934 20.851 1.00 40.03 239 VAL A CA 1
ATOM 1833 C C . VAL A 1 239 ? 11.947 -0.516 21.224 1.00 40.03 239 VAL A C 1
ATOM 1835 O O . VAL A 1 239 ? 12.863 -1.333 21.197 1.00 40.03 239 VAL A O 1
ATOM 1838 N N . VAL A 1 240 ? 12.132 0.766 21.538 1.00 44.28 240 VAL A N 1
ATOM 1839 C CA . VAL A 1 240 ? 13.349 1.239 22.194 1.00 44.28 240 VAL A CA 1
ATOM 1840 C C . VAL A 1 240 ? 13.364 0.556 23.556 1.00 44.28 240 VAL A C 1
ATOM 1842 O O . VAL A 1 240 ? 12.673 0.969 24.486 1.00 44.28 240 VAL A O 1
ATOM 1845 N N . VAL A 1 241 ? 14.063 -0.574 23.640 1.00 41.66 241 VAL A N 1
ATOM 1846 C CA . VAL A 1 241 ? 14.396 -1.188 24.916 1.00 41.66 241 VAL A CA 1
ATOM 1847 C C . VAL A 1 241 ? 15.379 -0.217 25.544 1.00 41.66 241 VAL A C 1
ATOM 1849 O O . VAL A 1 241 ? 16.505 -0.088 25.070 1.00 41.66 241 VAL A O 1
ATOM 1852 N N . ASP A 1 242 ? 14.908 0.533 26.533 1.00 41.41 242 ASP A N 1
ATOM 1853 C CA . ASP A 1 242 ? 15.745 1.383 27.367 1.00 41.41 242 ASP A CA 1
ATOM 1854 C C . ASP A 1 242 ? 16.722 0.441 28.086 1.00 41.41 242 ASP A C 1
ATOM 1856 O O . ASP A 1 242 ? 16.374 -0.229 29.064 1.00 41.41 242 ASP A O 1
ATOM 1860 N N . VAL A 1 243 ? 17.906 0.243 27.501 1.00 45.91 243 VAL A N 1
ATOM 1861 C CA . VAL A 1 243 ? 18.988 -0.497 28.144 1.00 45.91 243 VAL A CA 1
ATOM 1862 C C . VAL A 1 243 ? 19.484 0.444 29.223 1.00 45.91 243 VAL A C 1
ATOM 1864 O O . VAL A 1 243 ? 20.258 1.350 28.932 1.00 45.91 243 VAL A O 1
ATOM 1867 N N . GLY A 1 244 ? 18.949 0.260 30.432 1.00 41.25 244 GLY A N 1
ATOM 1868 C CA . GLY A 1 244 ? 19.324 1.033 31.606 1.00 41.25 244 GLY A CA 1
ATOM 1869 C C . GLY A 1 244 ? 20.837 1.180 31.669 1.00 41.25 244 GLY A C 1
ATOM 1870 O O . GLY A 1 244 ? 21.562 0.182 31.643 1.00 41.25 244 GLY A O 1
ATOM 1871 N N . GLU A 1 245 ? 21.284 2.433 31.689 1.00 44.53 245 GLU A N 1
ATOM 1872 C CA . GLU A 1 245 ? 22.661 2.794 31.982 1.00 44.53 245 GLU A CA 1
ATOM 1873 C C . GLU A 1 245 ? 23.029 2.109 33.301 1.00 44.53 245 GLU A C 1
ATOM 1875 O O . GLU A 1 245 ? 22.431 2.355 34.348 1.00 44.53 245 GLU A O 1
ATOM 1880 N N . ALA A 1 246 ? 23.940 1.142 33.221 1.00 48.16 246 ALA A N 1
ATOM 1881 C CA . ALA A 1 246 ? 24.568 0.586 34.399 1.00 48.16 246 ALA A CA 1
ATOM 1882 C C . ALA A 1 246 ? 25.501 1.672 34.935 1.00 48.16 246 ALA A C 1
ATOM 1884 O O . ALA A 1 246 ? 26.534 1.946 34.324 1.00 48.16 246 ALA A O 1
ATOM 1885 N N . ASP A 1 247 ? 25.093 2.303 36.034 1.00 45.19 247 ASP A N 1
ATOM 1886 C CA . ASP A 1 247 ? 25.942 3.164 36.849 1.00 45.19 247 ASP A CA 1
ATOM 1887 C C . ASP A 1 247 ? 27.189 2.365 37.272 1.00 45.19 247 ASP A C 1
ATOM 1889 O O . ASP A 1 247 ? 27.131 1.497 38.146 1.00 45.19 247 ASP A O 1
ATOM 1893 N N . ASP A 1 248 ? 28.315 2.619 36.604 1.00 47.56 248 ASP A N 1
ATOM 1894 C CA . ASP A 1 248 ? 29.644 2.167 37.015 1.00 47.56 248 ASP A CA 1
ATOM 1895 C C . ASP A 1 248 ? 30.200 3.157 38.047 1.00 47.56 248 ASP A C 1
ATOM 1897 O O . ASP A 1 248 ? 31.049 3.992 37.743 1.00 47.56 248 ASP A O 1
ATOM 1901 N N . ASP A 1 249 ? 29.678 3.080 39.272 1.00 51.34 249 ASP A N 1
ATOM 1902 C CA . ASP A 1 249 ? 30.323 3.649 40.456 1.00 51.34 249 ASP A CA 1
ATOM 1903 C C . ASP A 1 249 ? 31.194 2.562 41.102 1.00 51.34 249 ASP A C 1
ATOM 1905 O O . ASP A 1 249 ? 30.804 1.890 42.061 1.00 51.34 249 ASP A O 1
ATOM 1909 N N . SER A 1 250 ? 32.402 2.384 40.565 1.00 48.16 250 SER A N 1
ATOM 1910 C CA . SER A 1 250 ? 33.481 1.658 41.241 1.00 48.16 250 SER A CA 1
ATOM 1911 C C . SER A 1 250 ? 34.482 2.661 41.817 1.00 48.16 250 SER A C 1
ATOM 1913 O O . SER A 1 250 ? 35.529 2.948 41.236 1.00 48.16 250 SER A O 1
ATOM 1915 N N . ASP A 1 251 ? 34.128 3.210 42.979 1.00 49.81 251 ASP A N 1
ATOM 1916 C CA . ASP A 1 251 ? 35.011 3.972 43.864 1.00 49.81 251 ASP A CA 1
ATOM 1917 C C . ASP A 1 251 ? 35.972 2.989 44.570 1.00 49.81 251 ASP A C 1
ATOM 1919 O O . ASP A 1 251 ? 35.682 2.465 45.648 1.00 49.81 251 ASP A O 1
ATOM 1923 N N . ASP A 1 252 ? 37.127 2.701 43.962 1.00 52.66 252 ASP A N 1
ATOM 1924 C CA . ASP A 1 252 ? 38.200 1.943 44.616 1.00 52.66 252 ASP A CA 1
ATOM 1925 C C . ASP A 1 252 ? 39.158 2.893 45.353 1.00 52.66 252 ASP A C 1
ATOM 1927 O O . ASP A 1 252 ? 40.149 3.399 44.821 1.00 52.66 252 ASP A O 1
ATOM 1931 N N . ASN A 1 253 ? 38.874 3.092 46.639 1.00 48.06 253 ASN A N 1
ATOM 1932 C CA . ASN A 1 253 ? 39.844 3.531 47.635 1.00 48.06 253 ASN A CA 1
ATOM 1933 C C . ASN A 1 253 ? 39.815 2.573 48.827 1.00 48.06 253 ASN A C 1
ATOM 1935 O O . ASN A 1 253 ? 38.980 2.766 49.701 1.00 48.06 253 ASN A O 1
ATOM 1939 N N . VAL A 1 254 ? 40.761 1.627 48.916 1.00 46.91 254 VAL A N 1
ATOM 1940 C CA . VAL A 1 254 ? 41.331 1.138 50.190 1.00 46.91 254 VAL A CA 1
ATOM 1941 C C . VAL A 1 254 ? 42.740 0.558 49.962 1.00 46.91 254 VAL A C 1
ATOM 1943 O O . VAL A 1 254 ? 42.917 -0.427 49.256 1.00 46.91 254 VAL A O 1
ATOM 1946 N N . LEU A 1 255 ? 43.711 1.185 50.640 1.00 42.94 255 LEU A N 1
ATOM 1947 C CA . LEU A 1 255 ? 44.951 0.665 51.248 1.00 42.94 255 LEU A CA 1
ATOM 1948 C C . LEU A 1 255 ? 45.646 -0.566 50.624 1.00 42.94 255 LEU A C 1
ATOM 1950 O O . LEU A 1 255 ? 45.198 -1.696 50.806 1.00 42.94 255 LEU A O 1
ATOM 1954 N N . THR A 1 256 ? 46.904 -0.395 50.202 1.00 40.81 256 THR A N 1
ATOM 1955 C CA . THR A 1 256 ? 48.094 -0.783 51.004 1.00 40.81 256 THR A CA 1
ATOM 1956 C C . THR A 1 256 ? 49.386 -0.221 50.424 1.00 40.81 256 THR A C 1
ATOM 1958 O O . THR A 1 256 ? 49.483 -0.107 49.184 1.00 40.81 256 THR A O 1
#

InterPro domains:
  IPR028094 Restriction of telomere capping protein 4, C-terminal [PF14474] (123-234)
  IPR028094 Restriction of telomere capping protein 4, C-terminal [SM01312] (119-235)
  IPR039024 Restriction of telomere capping protein 4 [PTHR41391] (25-250)